Protein AF-A0A6J4VME1-F1 (afdb_monomer)

Secondary structure (DSSP, 8-state):
---SPPPPPHHHH--EEEEETTTTEEEEEETTTTEEEEEESS---TTTTT--SEEETTS--B-SEETTEE--TTSEEEEETTEE--EEEEEEEEEETTTEEEEEEEEEETTEEEEEEEEEEEETTEEEEEEEEEPPTTPPP-EEEEE---EE--TT---EEEEEETTEEEEEEETTEEEEEEEEES--EEEEEE--S--TTSBSS-S-EEEEEEEESS--SEEEEEEEEEEES--SSPPPEEEEEE-TTS-EEEEETTS-EEEEPPPPPPPP-

Organism: NCBI:txid1645740

Foldseek 3Di:
DDPDDDDDDPLCVAWDWDADWVQQWIWTHANVQRKIKIAGQAFADQQAQGQAGMDMPQFWAFRHAFVNAHDLARHKWKDDPHHTWTWHHWLFKGDDPQAKIKTWTWTQDPNFTKIKIWIWGDDHQKIKIKIKIAGDPPDDWMKMKHWYGWRADDPPWDKDWDADVVQGKTKIDTPQKIKIKTWPDQFDHWDTFDFDRHQLVRIPPHNDTTITMTMGNTADNITMTMMMIGTGGDDPDDWAWDDWDQDPQGWIWTATPVRDIDIRHDTPDRDDD

Solvent-accessible surface area (backbone atoms only — not comparable to full-atom values): 14613 Å² total; per-residue (Å²): 132,88,87,67,81,87,72,81,52,70,29,76,77,34,65,46,77,48,72,39,65,88,74,26,32,37,39,36,24,28,38,92,69,62,32,42,35,44,36,41,42,58,57,54,63,66,96,28,50,33,42,34,41,50,48,40,75,79,32,41,56,59,50,42,66,32,87,88,24,52,69,40,54,24,27,72,20,45,29,44,98,87,46,57,23,47,61,44,62,66,72,41,65,50,58,46,90,85,46,32,38,31,24,31,31,31,26,60,49,98,91,36,66,24,44,36,36,41,38,37,41,57,56,82,61,29,34,40,40,39,38,42,39,36,54,42,87,90,59,73,86,33,25,34,38,33,24,30,55,30,45,53,56,61,91,91,65,78,67,50,57,39,52,40,82,80,70,35,20,5,26,37,36,48,96,70,38,34,28,31,30,34,53,76,41,63,60,72,48,39,42,62,31,40,62,66,84,50,64,44,80,40,25,88,73,38,53,38,45,32,35,18,27,40,30,24,78,68,59,47,65,70,34,57,36,29,36,40,33,42,52,37,56,88,70,87,89,72,77,48,80,67,46,78,46,73,49,99,82,52,28,37,42,40,31,33,67,86,70,51,70,49,78,42,74,50,78,73,78,70,75,86,129

Radius of gyration: 18.11 Å; Cα contacts (8 Å, |Δi|>4): 731; chains: 1; bounding box: 57×47×48 Å

Mean predicted aligned error: 5.0 Å

Sequence (273 aa):
FWTVDEEPLPVERGDFVRVLPEPGWILAGDRASGAVQRFSARSQGSPAKYGKYVYATAAPFNVGLTGAHPSPDSMLCLTCAGEIGHKGAVDASAVGDDGWLRMRYRQTLSGFEHEIETVIVLDGARHLRAHRIRLAEGAPPVGAVEGAFPLGFPPGAIPTARATAAPLSSSAEVGGQHVEIVAIDGYSAADIPATWHGDGSLNSVSGRYVLPLLTIERVRPVHQATCLISIGAARDGQRDLSVCDWDDHGAVRVTWSDGGSVEVPPLPAAKPV

Nearest PDB structures (foldseek):
  6hzn-assembly1_A  TM=5.878E-01  e=2.871E-06  Homo sapiens
  3a0o-assembly1_A  TM=5.584E-01  e=1.526E-06  Agrobacterium fabrum str. C58
  8r71-assembly1_B  TM=6.162E-01  e=1.048E-04  Bacteroides thetaiotaomicron VPI-5482
  7ufr-assembly1_D  TM=4.570E-01  e=2.821E-05  Bifidobacterium longum
  7uft-assembly1_A  TM=4.907E-01  e=8.076E-04  Bifidobacterium longum

pLDDT: mean 90.33, std 10.54, range [46.78, 98.62]

Structure (mmCIF, N/CA/C/O backbone):
data_AF-A0A6J4VME1-F1
#
_entry.id   AF-A0A6J4VME1-F1
#
loop_
_atom_site.group_PDB
_atom_site.id
_atom_site.type_symbol
_atom_site.label_atom_id
_atom_site.label_alt_id
_atom_site.label_comp_id
_atom_site.label_asym_id
_atom_site.label_entity_id
_atom_site.label_seq_id
_atom_site.pdbx_PDB_ins_code
_atom_site.Cartn_x
_atom_site.Cartn_y
_atom_site.Cartn_z
_atom_site.occupancy
_atom_site.B_iso_or_equiv
_atom_site.auth_seq_id
_atom_site.auth_comp_id
_atom_site.auth_asym_id
_atom_site.auth_atom_id
_atom_site.pdbx_PDB_model_num
ATOM 1 N N . PHE A 1 1 ? -36.949 15.596 0.676 1.00 56.66 1 PHE A N 1
ATOM 2 C CA . PHE A 1 1 ? -36.186 15.611 1.937 1.00 56.66 1 PHE A CA 1
ATOM 3 C C . PHE A 1 1 ? -36.422 14.285 2.630 1.00 56.66 1 PHE A C 1
ATOM 5 O O . PHE A 1 1 ? -37.562 13.841 2.646 1.00 56.66 1 PHE A O 1
ATOM 12 N N . TRP A 1 2 ? -35.366 13.629 3.104 1.00 71.25 2 TRP A N 1
ATOM 13 C CA . TRP A 1 2 ? -35.475 12.368 3.837 1.00 71.25 2 TRP A CA 1
ATOM 14 C C . TRP A 1 2 ? -35.881 12.703 5.280 1.00 71.25 2 TRP A C 1
ATOM 16 O O . TRP A 1 2 ? -35.195 13.480 5.931 1.00 71.25 2 TRP A O 1
ATOM 26 N N . THR A 1 3 ? -37.042 12.216 5.727 1.00 88.56 3 THR A N 1
ATOM 27 C CA . THR A 1 3 ? -37.625 12.464 7.066 1.00 88.56 3 THR A CA 1
ATOM 28 C C . THR A 1 3 ? -37.546 11.232 7.969 1.00 88.56 3 THR 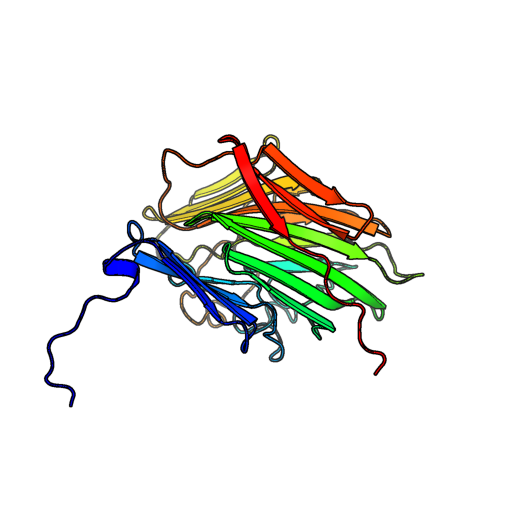A C 1
ATOM 30 O O . THR A 1 3 ? -38.293 11.133 8.937 1.00 88.56 3 THR A O 1
ATOM 33 N N . VAL A 1 4 ? -36.731 10.248 7.591 1.00 89.00 4 VAL A N 1
ATOM 34 C CA . VAL A 1 4 ? -36.493 9.044 8.388 1.00 89.00 4 VAL A CA 1
ATOM 35 C C . VAL A 1 4 ? -35.330 9.309 9.336 1.00 89.00 4 VAL A C 1
ATOM 37 O O . VAL A 1 4 ? -34.405 10.035 8.966 1.00 89.00 4 VAL A O 1
ATOM 40 N N . ASP A 1 5 ? -35.398 8.738 10.537 1.00 91.31 5 ASP A N 1
ATOM 41 C CA . ASP A 1 5 ? -34.289 8.775 11.487 1.00 91.31 5 ASP A CA 1
ATOM 42 C C . ASP A 1 5 ? -33.038 8.151 10.856 1.00 91.31 5 ASP A C 1
ATOM 44 O O . ASP A 1 5 ? -33.119 7.155 10.130 1.00 91.31 5 ASP A O 1
ATOM 48 N N . GLU A 1 6 ? -31.877 8.753 11.112 1.00 90.81 6 GLU A N 1
ATOM 49 C CA . GLU A 1 6 ? -30.607 8.213 10.635 1.00 90.81 6 GLU A CA 1
ATOM 50 C C . GLU A 1 6 ? -30.329 6.870 11.320 1.00 90.81 6 GLU A C 1
ATOM 52 O O . GLU A 1 6 ? -30.249 6.771 12.546 1.00 90.81 6 GLU A O 1
ATOM 57 N N . GLU A 1 7 ? -30.186 5.816 10.517 1.00 93.56 7 GLU A N 1
ATOM 58 C CA . GLU A 1 7 ? -29.740 4.520 11.014 1.00 93.56 7 GLU A CA 1
ATOM 59 C C . GLU A 1 7 ? -28.213 4.503 11.177 1.00 93.56 7 GLU A C 1
ATOM 61 O O . GLU A 1 7 ? -27.507 5.063 10.331 1.00 93.56 7 GLU A O 1
ATOM 66 N N . PRO A 1 8 ? -27.677 3.791 12.188 1.00 94.38 8 PRO A N 1
ATOM 67 C CA . PRO A 1 8 ? -26.238 3.671 12.361 1.00 94.38 8 PRO A CA 1
ATOM 68 C C . PRO A 1 8 ? -25.542 3.078 11.132 1.00 94.38 8 PRO A C 1
ATOM 70 O O . PRO A 1 8 ? -25.957 2.041 10.589 1.00 94.38 8 PRO A O 1
ATOM 73 N N . LEU A 1 9 ? -24.428 3.692 10.738 1.00 94.31 9 LEU A N 1
ATOM 74 C CA . LEU A 1 9 ? -23.552 3.203 9.682 1.00 94.31 9 LEU A CA 1
ATOM 75 C C . LEU A 1 9 ? -22.991 1.816 10.046 1.00 94.31 9 LEU A C 1
ATOM 77 O O . LEU A 1 9 ? -22.854 1.478 11.223 1.00 94.31 9 LEU A O 1
ATOM 81 N N . PRO A 1 10 ? -22.587 0.990 9.060 1.00 95.25 10 PRO A N 1
ATOM 82 C CA . PRO A 1 10 ? -22.014 -0.327 9.338 1.00 95.25 10 PRO A CA 1
ATOM 83 C C . PRO A 1 10 ? -20.874 -0.318 10.370 1.00 95.25 10 PRO A C 1
ATOM 85 O O . PRO A 1 10 ? -20.894 -1.150 11.273 1.00 95.25 10 PRO A O 1
ATOM 88 N N . VAL A 1 11 ? -19.949 0.649 10.285 1.00 95.38 11 VAL A N 1
ATOM 89 C CA . VAL A 1 11 ? -18.811 0.784 11.217 1.00 95.38 11 VAL A CA 1
ATOM 90 C C . VAL A 1 11 ? -19.248 1.125 12.646 1.00 95.38 11 VAL A C 1
ATOM 92 O O . VAL A 1 11 ? -18.610 0.716 13.608 1.00 95.38 11 VAL A O 1
ATOM 95 N N . GLU A 1 12 ? -20.372 1.825 12.808 1.00 95.62 12 GLU A N 1
ATOM 96 C CA . GLU A 1 12 ? -20.912 2.197 14.122 1.00 95.62 12 GLU A CA 1
ATOM 97 C C . GLU A 1 12 ? -21.542 0.990 14.830 1.00 95.62 12 GLU A C 1
ATOM 99 O O . GLU A 1 12 ? -21.599 0.931 16.061 1.00 95.62 12 GLU A O 1
ATOM 104 N N . ARG A 1 13 ? -21.970 -0.018 14.058 1.00 96.06 13 ARG A N 1
ATOM 105 C CA . ARG A 1 13 ? -22.520 -1.275 14.579 1.00 96.06 13 ARG A CA 1
ATOM 106 C C . ARG A 1 13 ? -21.426 -2.267 14.975 1.00 96.06 13 ARG A C 1
ATOM 108 O O . ARG A 1 13 ? -21.586 -2.976 15.969 1.00 96.06 13 ARG A O 1
ATOM 115 N N . GLY A 1 14 ? -20.302 -2.298 14.263 1.00 95.12 14 GLY A N 1
ATOM 116 C CA . GLY A 1 14 ? -19.210 -3.239 14.519 1.00 95.12 14 GLY A CA 1
ATOM 117 C C . GLY A 1 14 ? -18.062 -3.115 13.526 1.00 95.12 14 GLY A C 1
ATOM 118 O O . GLY A 1 14 ? -18.186 -2.449 12.498 1.00 95.12 14 GLY A O 1
ATOM 119 N N . ASP A 1 15 ? -16.961 -3.798 13.836 1.00 93.62 15 ASP A N 1
ATOM 120 C CA . ASP A 1 15 ? -15.904 -4.049 12.858 1.00 93.62 15 ASP A CA 1
ATOM 121 C C . ASP A 1 15 ? -16.492 -4.870 11.703 1.00 93.62 15 ASP A C 1
ATOM 123 O O . ASP A 1 15 ? -17.334 -5.750 11.913 1.00 93.62 15 ASP A O 1
ATOM 127 N N . PHE A 1 16 ? -16.078 -4.584 10.471 1.00 95.06 16 PHE A N 1
ATOM 128 C CA . PHE A 1 16 ? -16.555 -5.340 9.316 1.00 95.06 16 PHE A CA 1
ATOM 129 C C . PHE A 1 16 ? -15.500 -5.444 8.224 1.00 95.06 16 PHE A C 1
ATOM 131 O O . PHE A 1 16 ? -14.691 -4.541 8.034 1.00 95.06 16 PHE A O 1
ATOM 138 N N . VAL A 1 17 ? -15.594 -6.516 7.441 1.00 96.19 17 VAL A N 1
ATOM 139 C CA . VAL A 1 17 ? -14.936 -6.662 6.142 1.00 96.19 17 VAL A CA 1
ATOM 140 C C . VAL A 1 17 ? -16.012 -7.033 5.129 1.00 96.19 17 VAL A C 1
ATOM 142 O O . VAL A 1 17 ? -16.823 -7.926 5.365 1.00 96.19 17 VAL A O 1
ATOM 145 N N . ARG A 1 18 ? -16.064 -6.316 4.008 1.00 96.56 18 ARG A N 1
ATOM 146 C CA . ARG A 1 18 ? -16.998 -6.572 2.911 1.00 96.56 18 ARG A CA 1
ATOM 147 C C . ARG A 1 18 ? -16.246 -6.625 1.596 1.00 96.56 18 ARG A C 1
ATOM 149 O O . ARG A 1 18 ? -15.725 -5.615 1.124 1.00 96.56 18 ARG A O 1
ATOM 156 N N . VAL A 1 19 ? -16.262 -7.797 0.981 1.00 97.12 19 VAL A N 1
ATOM 157 C CA . VAL A 1 19 ? -15.662 -8.038 -0.327 1.00 97.12 19 VAL A CA 1
ATOM 158 C C . VAL A 1 19 ? -16.674 -7.712 -1.420 1.00 97.12 19 VAL A C 1
ATOM 160 O O . VAL A 1 19 ? -17.850 -8.066 -1.342 1.00 97.12 19 VAL A O 1
ATOM 163 N N . LEU A 1 20 ? -16.218 -6.990 -2.439 1.00 96.88 20 LEU A N 1
ATOM 164 C CA . LEU A 1 20 ? -16.990 -6.623 -3.621 1.00 96.88 20 LEU A CA 1
ATOM 165 C C . LEU A 1 20 ? -16.208 -7.108 -4.854 1.00 96.88 20 LEU A C 1
ATOM 167 O O . L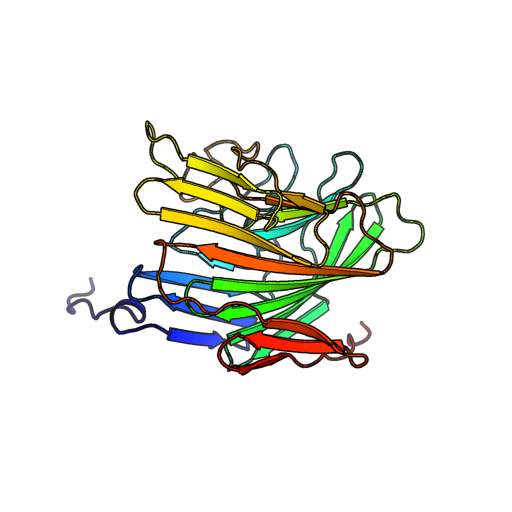EU A 1 20 ? -15.410 -6.346 -5.412 1.00 96.88 20 LEU A O 1
ATOM 171 N N . PRO A 1 21 ? -16.396 -8.375 -5.277 1.00 94.50 21 PRO A N 1
ATOM 172 C CA . PRO A 1 21 ? -15.560 -8.999 -6.305 1.00 94.50 21 PRO A CA 1
ATOM 173 C C . PRO A 1 21 ? -15.615 -8.310 -7.666 1.00 94.50 21 PRO A C 1
ATOM 175 O O . PRO A 1 21 ? -14.592 -8.160 -8.333 1.00 94.50 21 PRO A O 1
ATOM 178 N N . GLU A 1 22 ? -16.800 -7.858 -8.072 1.00 93.50 22 GLU A N 1
ATOM 179 C CA . GLU A 1 22 ? -17.019 -7.240 -9.380 1.00 93.50 22 GLU A CA 1
ATOM 180 C C . GLU A 1 22 ? -16.205 -5.943 -9.574 1.00 93.50 22 GLU A C 1
ATOM 182 O O . GLU A 1 22 ? -15.418 -5.878 -10.525 1.00 93.50 22 GLU A O 1
ATOM 187 N N . PRO A 1 23 ? -16.260 -4.944 -8.670 1.00 93.44 23 PRO A N 1
ATOM 188 C CA . PRO A 1 23 ? -15.354 -3.798 -8.747 1.00 93.44 23 PRO A CA 1
ATOM 189 C C . PRO A 1 23 ? -13.921 -4.119 -8.279 1.00 93.44 23 PRO A C 1
ATOM 191 O O . PRO A 1 23 ? -13.029 -3.285 -8.436 1.00 93.44 23 PRO A O 1
ATOM 194 N N . GLY A 1 24 ? -13.675 -5.312 -7.724 1.00 95.62 24 GLY A N 1
ATOM 195 C CA . GLY A 1 24 ? -12.383 -5.714 -7.166 1.00 95.62 24 GLY A CA 1
ATOM 196 C C . GLY A 1 24 ? -12.010 -4.905 -5.926 1.00 95.62 24 GLY A C 1
ATOM 197 O O . GLY A 1 24 ? -10.869 -4.449 -5.815 1.00 95.62 24 GLY A O 1
ATOM 198 N N . TRP A 1 25 ? -12.981 -4.660 -5.041 1.00 97.12 25 TRP A N 1
ATOM 199 C CA . TRP A 1 25 ? -12.803 -3.861 -3.827 1.00 97.12 25 TRP A CA 1
ATOM 200 C C . TRP A 1 25 ? -12.966 -4.689 -2.561 1.00 97.12 25 TRP A C 1
ATOM 202 O O . TRP A 1 25 ? -13.696 -5.680 -2.532 1.00 97.12 25 TRP A O 1
ATOM 212 N N . ILE A 1 26 ? -12.344 -4.199 -1.494 1.00 97.81 26 ILE A N 1
ATOM 213 C CA . ILE A 1 26 ? -12.622 -4.622 -0.124 1.00 97.81 26 ILE A CA 1
ATOM 214 C C . ILE A 1 26 ? -12.899 -3.366 0.689 1.00 97.81 26 ILE A C 1
ATOM 216 O O . ILE A 1 26 ? -12.142 -2.397 0.621 1.00 97.81 26 ILE A O 1
ATOM 220 N N . LEU A 1 27 ? -14.006 -3.368 1.422 1.00 97.31 27 LEU A N 1
ATOM 221 C CA . LEU A 1 27 ? -14.321 -2.354 2.416 1.00 97.31 27 LEU A CA 1
ATOM 222 C C . LEU A 1 27 ? -14.044 -2.931 3.795 1.00 97.31 27 LEU A C 1
ATOM 224 O O . LEU A 1 27 ? -14.529 -4.017 4.097 1.00 97.31 27 LEU A O 1
ATOM 228 N N . ALA A 1 28 ? -13.318 -2.198 4.624 1.00 96.31 28 ALA A N 1
ATOM 229 C CA . ALA A 1 28 ? -13.071 -2.579 6.004 1.00 96.31 28 ALA A CA 1
ATOM 230 C C . ALA A 1 28 ? -13.403 -1.424 6.934 1.00 96.31 28 ALA A C 1
ATOM 232 O O . ALA A 1 28 ? -13.008 -0.290 6.669 1.00 96.31 28 ALA A O 1
ATOM 233 N N . GLY A 1 29 ? -14.156 -1.707 7.989 1.00 94.62 29 GLY A N 1
ATOM 234 C CA . GLY A 1 29 ? -14.512 -0.741 9.015 1.00 94.62 29 GLY A CA 1
ATOM 235 C C . GLY A 1 29 ? -13.957 -1.156 10.362 1.00 94.62 29 GLY A C 1
ATOM 236 O O . GLY A 1 29 ? -14.020 -2.330 10.722 1.00 94.62 29 GLY A O 1
ATOM 237 N N . ASP A 1 30 ? -13.460 -0.172 11.095 1.00 91.50 30 ASP A N 1
ATOM 238 C CA . ASP A 1 30 ? -12.959 -0.315 12.451 1.00 91.50 30 ASP A CA 1
ATOM 239 C C . ASP A 1 30 ? -13.829 0.509 13.405 1.00 91.50 30 ASP A C 1
ATOM 241 O O . ASP A 1 30 ? -13.791 1.740 13.389 1.00 91.50 30 ASP A O 1
ATOM 245 N N . ARG A 1 31 ? -14.634 -0.154 14.238 1.00 91.69 31 ARG A N 1
ATOM 246 C CA . ARG A 1 31 ? -15.629 0.498 15.094 1.00 91.69 31 ARG A CA 1
ATOM 247 C C . ARG A 1 31 ? -15.001 1.444 16.103 1.00 91.69 31 ARG A C 1
ATOM 249 O O . ARG A 1 31 ? -15.550 2.518 16.327 1.00 91.69 31 ARG A O 1
ATOM 256 N N . ALA A 1 32 ? -13.885 1.066 16.731 1.00 87.75 32 ALA A N 1
ATOM 257 C CA . ALA A 1 32 ? -13.316 1.910 17.784 1.00 87.75 32 ALA A CA 1
ATOM 258 C C . ALA A 1 32 ? -12.764 3.235 17.241 1.00 87.75 32 ALA A C 1
ATOM 260 O O . ALA A 1 32 ? -12.811 4.235 17.949 1.00 87.75 32 ALA A O 1
ATOM 261 N N . SER A 1 33 ? -12.267 3.259 16.001 1.00 85.94 33 SER A N 1
ATOM 262 C CA . SER A 1 33 ? -11.834 4.499 15.344 1.00 85.94 33 SER A CA 1
ATOM 263 C C . SER A 1 33 ? -12.925 5.166 14.499 1.00 85.94 33 SER A C 1
ATOM 265 O O . SER A 1 33 ? -12.770 6.325 14.118 1.00 85.94 33 SER A O 1
ATOM 267 N N . GLY A 1 34 ? -13.999 4.448 14.156 1.00 90.50 34 GLY A N 1
ATOM 268 C CA . GLY A 1 34 ? -14.989 4.878 13.163 1.00 90.50 34 GLY A CA 1
ATOM 269 C C . GLY A 1 34 ? -14.433 4.936 11.733 1.00 90.50 34 GLY A C 1
ATOM 270 O O . GLY A 1 34 ? -15.107 5.423 10.822 1.00 90.50 34 GLY A O 1
ATOM 271 N N . ALA A 1 35 ? -13.198 4.475 11.514 1.00 91.69 35 ALA A N 1
ATOM 272 C CA . ALA A 1 35 ? -12.527 4.576 10.231 1.00 91.69 35 ALA A CA 1
ATOM 273 C C . ALA A 1 35 ? -13.039 3.513 9.255 1.00 91.69 35 ALA A C 1
ATOM 275 O O . ALA A 1 35 ? -13.260 2.358 9.617 1.00 91.69 35 ALA A O 1
ATOM 276 N N . VAL A 1 36 ? -13.172 3.900 7.987 1.00 95.25 36 VAL A N 1
ATOM 277 C CA . VAL A 1 36 ? -13.488 2.997 6.881 1.00 95.25 36 VAL A CA 1
ATOM 278 C C . VAL A 1 36 ? -12.378 3.084 5.849 1.00 95.25 36 VAL A C 1
ATOM 280 O O . VAL A 1 36 ? -11.989 4.172 5.423 1.00 95.25 36 VAL A O 1
ATOM 283 N N . GLN A 1 37 ? -11.887 1.926 5.432 1.00 96.00 37 GLN A N 1
ATOM 284 C CA . GLN A 1 37 ? -10.882 1.760 4.397 1.00 96.00 37 GLN A CA 1
ATOM 285 C C . GLN A 1 37 ? -11.515 1.103 3.172 1.00 96.00 37 GLN A C 1
ATOM 287 O O . GLN A 1 37 ? -12.243 0.117 3.282 1.00 96.00 37 GLN A O 1
ATOM 292 N N . ARG A 1 38 ? -11.228 1.643 1.989 1.00 96.69 38 ARG A N 1
ATOM 293 C CA . ARG A 1 38 ? -11.581 1.055 0.698 1.00 96.69 38 ARG A CA 1
ATOM 294 C C . ARG A 1 38 ? -10.312 0.680 -0.035 1.00 96.69 38 ARG A C 1
ATOM 296 O O . ARG A 1 38 ? -9.610 1.554 -0.544 1.00 96.69 38 ARG A O 1
ATOM 303 N N . PHE A 1 39 ? -10.085 -0.614 -0.158 1.00 97.31 39 PHE A N 1
ATOM 304 C CA . PHE A 1 39 ? -9.015 -1.176 -0.955 1.00 97.31 39 PHE A CA 1
ATOM 305 C C . PHE A 1 39 ? -9.482 -1.436 -2.386 1.00 97.31 39 PHE A C 1
ATOM 307 O O . PHE A 1 39 ? -10.646 -1.782 -2.605 1.00 97.31 39 PHE A O 1
ATOM 314 N N . SER A 1 40 ? -8.591 -1.277 -3.365 1.00 95.12 40 SER A N 1
ATOM 315 C CA . SER A 1 40 ? -8.920 -1.478 -4.776 1.00 95.12 40 SER A CA 1
ATOM 316 C C . SER A 1 40 ? -7.828 -2.217 -5.537 1.00 95.12 40 SER A C 1
ATOM 318 O O . SER A 1 40 ? -6.711 -1.728 -5.688 1.00 95.12 40 SER A O 1
ATOM 320 N N . ALA A 1 41 ? -8.192 -3.366 -6.103 1.00 94.38 41 ALA A N 1
ATOM 321 C CA . ALA A 1 41 ? -7.316 -4.139 -6.974 1.00 94.38 41 ALA A CA 1
ATOM 322 C C . ALA A 1 41 ? -7.384 -3.669 -8.442 1.00 94.38 41 ALA A C 1
ATOM 324 O O . ALA A 1 41 ? -6.417 -3.813 -9.188 1.00 94.38 41 ALA A O 1
ATOM 325 N N . ARG A 1 42 ? -8.514 -3.079 -8.866 1.00 90.25 42 ARG A N 1
ATOM 326 C CA . ARG A 1 42 ? -8.821 -2.780 -10.284 1.00 90.25 42 ARG A CA 1
ATOM 327 C C . ARG A 1 42 ? -8.809 -1.305 -10.663 1.00 90.25 42 ARG A C 1
ATOM 329 O O . ARG A 1 42 ? -8.835 -0.993 -11.848 1.00 90.25 42 ARG A O 1
ATOM 336 N N . SER A 1 43 ? -8.810 -0.387 -9.694 1.00 83.25 43 SER A N 1
ATOM 337 C CA . SER A 1 43 ? -8.849 1.044 -10.016 1.00 83.25 43 SER A CA 1
ATOM 338 C C . SER A 1 43 ? -7.636 1.457 -10.857 1.00 83.25 43 SER A C 1
ATOM 340 O O . SER A 1 43 ? -6.498 1.085 -10.558 1.00 83.25 43 SER A O 1
ATOM 342 N N . GLN A 1 44 ? -7.926 2.199 -11.926 1.00 75.94 44 GLN A N 1
ATOM 343 C CA . GLN A 1 44 ? -6.975 2.716 -12.905 1.00 75.94 44 GLN A CA 1
ATOM 344 C C . GLN A 1 44 ? -7.478 4.056 -13.467 1.00 75.94 44 GLN A C 1
ATOM 346 O O . GLN A 1 44 ? -8.659 4.388 -13.329 1.00 75.94 44 GLN A O 1
ATOM 351 N N . GLY A 1 45 ? -6.590 4.804 -14.125 1.00 65.75 45 GLY A N 1
ATOM 352 C CA . GLY A 1 45 ? -6.902 6.085 -14.768 1.00 65.75 45 GLY A CA 1
ATOM 353 C C . GLY A 1 45 ? -6.799 7.299 -13.835 1.00 65.75 45 GLY A C 1
ATOM 354 O O . GLY A 1 45 ? -6.856 7.170 -12.620 1.00 65.75 45 GLY A O 1
ATOM 355 N N . SER A 1 46 ? -6.661 8.496 -14.413 1.00 61.84 46 SER A N 1
ATOM 356 C CA . SER A 1 46 ? -6.347 9.773 -13.737 1.00 61.84 46 SER A CA 1
ATOM 357 C C . SER A 1 46 ? -4.971 9.781 -13.039 1.00 61.84 46 SER A C 1
ATOM 359 O O . SER A 1 46 ? -4.720 8.937 -12.183 1.00 61.84 46 SER A O 1
ATOM 361 N N . PRO A 1 47 ? -4.087 10.753 -13.335 1.00 63.94 47 PRO A N 1
ATOM 362 C CA . PRO A 1 47 ? -2.629 10.608 -13.193 1.00 63.94 47 PRO A CA 1
ATOM 363 C C . PRO A 1 47 ? -2.080 10.297 -11.787 1.00 63.94 47 PRO A C 1
ATOM 365 O O . PRO A 1 47 ? -0.940 9.869 -11.682 1.00 63.94 47 PRO A O 1
ATOM 368 N N . ALA A 1 48 ? -2.870 10.461 -10.723 1.00 76.75 48 ALA A N 1
ATOM 369 C CA . ALA A 1 48 ? -2.494 10.061 -9.359 1.00 76.75 48 ALA A CA 1
ATOM 370 C C . ALA A 1 48 ? -3.682 9.543 -8.525 1.00 76.75 48 ALA A C 1
ATOM 372 O O . ALA A 1 48 ? -3.531 8.700 -7.643 1.00 76.75 48 ALA A O 1
ATOM 373 N N . LYS A 1 49 ? -4.903 10.027 -8.804 1.00 84.00 49 LYS A N 1
ATOM 374 C CA . LYS A 1 49 ? -6.067 9.773 -7.948 1.00 84.00 49 LYS A CA 1
ATOM 375 C C . LYS A 1 49 ? -6.418 8.297 -7.789 1.00 84.00 49 LYS A C 1
ATOM 377 O O . LYS A 1 49 ? -6.660 7.905 -6.654 1.00 84.00 49 LYS A O 1
ATOM 382 N N . TYR A 1 50 ? -6.514 7.511 -8.870 1.00 86.38 50 TYR A N 1
ATOM 383 C CA . TYR A 1 50 ? -7.076 6.145 -8.828 1.00 86.38 50 TYR A CA 1
ATOM 384 C C . TYR A 1 50 ? -6.035 5.012 -8.836 1.00 86.38 50 TYR A C 1
ATOM 386 O O . TYR A 1 50 ? -6.423 3.846 -8.870 1.00 86.38 50 TYR A O 1
ATOM 394 N N . GLY A 1 51 ? -4.736 5.331 -8.783 1.00 88.94 51 GLY A N 1
ATOM 395 C CA . GLY A 1 51 ? -3.655 4.333 -8.755 1.00 88.94 51 GLY A CA 1
ATOM 396 C C . GLY A 1 51 ? -3.288 3.812 -7.364 1.00 88.94 51 GLY A C 1
ATOM 397 O O . GLY A 1 51 ? -2.421 2.950 -7.248 1.00 88.94 51 GLY A O 1
ATOM 398 N N . LYS A 1 52 ? -3.947 4.304 -6.315 1.00 93.19 52 LYS A N 1
ATOM 399 C CA . LYS A 1 52 ? -3.651 3.948 -4.923 1.00 93.19 52 LYS A CA 1
ATOM 400 C C . LYS A 1 52 ? -4.261 2.611 -4.559 1.00 93.19 52 LYS A C 1
ATOM 402 O O . LYS A 1 52 ? -5.318 2.234 -5.070 1.00 93.19 52 LYS A O 1
ATOM 407 N N . TYR A 1 53 ? -3.624 1.920 -3.626 1.00 95.88 53 TYR A N 1
ATOM 408 C CA . TYR A 1 53 ? -4.117 0.635 -3.147 1.00 95.88 53 TYR A CA 1
ATOM 409 C C . TYR A 1 53 ? -5.326 0.783 -2.235 1.00 95.88 53 TYR A C 1
ATOM 411 O O . TYR A 1 53 ? -6.214 -0.068 -2.242 1.00 95.88 53 TYR A O 1
ATOM 419 N N . VAL A 1 54 ? -5.346 1.852 -1.441 1.00 95.69 54 VAL A N 1
ATOM 420 C CA . VAL A 1 54 ? -6.316 2.056 -0.371 1.00 95.69 54 VAL A CA 1
ATOM 421 C C . VAL A 1 54 ? -6.631 3.537 -0.189 1.00 95.69 54 VAL A C 1
ATOM 423 O O . VAL A 1 54 ? -5.791 4.404 -0.418 1.00 95.69 54 VAL A O 1
ATOM 426 N N . TYR A 1 55 ? -7.867 3.809 0.216 1.00 94.50 55 TYR A N 1
ATOM 427 C CA . TYR A 1 55 ? -8.363 5.113 0.647 1.00 94.50 55 TYR A CA 1
ATOM 428 C C . TYR A 1 55 ? -8.983 4.925 2.021 1.00 94.50 55 TYR A C 1
ATOM 430 O O . TYR A 1 55 ? -9.760 3.988 2.194 1.00 94.50 55 TYR A O 1
ATOM 438 N N . ALA A 1 56 ? -8.681 5.797 2.972 1.00 93.62 56 ALA A N 1
ATOM 439 C CA . ALA A 1 56 ? -9.203 5.700 4.329 1.00 93.62 56 ALA A CA 1
ATOM 440 C C . ALA A 1 56 ? -9.924 6.990 4.711 1.00 93.62 56 ALA A C 1
ATOM 442 O O . ALA A 1 56 ? -9.462 8.072 4.374 1.00 93.62 56 ALA A O 1
ATOM 443 N N . THR A 1 57 ? -11.027 6.902 5.452 1.00 92.88 57 THR A N 1
ATOM 444 C CA . THR A 1 57 ? -11.682 8.099 6.013 1.00 92.88 57 THR A CA 1
ATOM 445 C C . THR A 1 57 ? -10.825 8.781 7.081 1.00 92.88 57 THR A C 1
ATOM 447 O O . THR A 1 57 ? -10.973 9.977 7.313 1.00 92.88 57 THR A O 1
ATOM 450 N N . ALA A 1 58 ? -9.904 8.038 7.700 1.00 90.62 58 ALA A N 1
ATOM 451 C CA . ALA A 1 58 ? -8.977 8.539 8.710 1.00 90.62 58 ALA A CA 1
ATOM 452 C C . ALA A 1 58 ? -7.754 9.278 8.134 1.00 90.62 58 ALA A C 1
ATOM 454 O O . ALA A 1 58 ? -6.986 9.842 8.908 1.00 90.62 58 ALA A O 1
ATOM 455 N N . ALA A 1 59 ? -7.555 9.290 6.810 1.00 90.69 59 ALA A N 1
ATOM 456 C CA . ALA A 1 59 ? -6.426 9.973 6.187 1.00 90.69 59 ALA A CA 1
ATOM 457 C C . ALA A 1 59 ? -6.811 10.714 4.897 1.00 90.69 59 ALA A C 1
ATOM 459 O O . ALA A 1 59 ? -7.639 10.233 4.121 1.00 90.69 59 ALA A O 1
ATOM 460 N N . PRO A 1 60 ? -6.190 11.876 4.615 1.00 89.88 60 PRO A N 1
ATOM 461 C CA . PRO A 1 60 ? -6.248 12.481 3.290 1.00 89.88 60 PRO A CA 1
ATOM 462 C C . PRO A 1 60 ? -5.615 11.576 2.220 1.00 89.88 60 PRO A C 1
ATOM 464 O O . PRO A 1 60 ? -5.099 10.494 2.493 1.00 89.88 60 PRO A O 1
ATOM 467 N N . PHE A 1 61 ? -5.657 12.033 0.972 1.00 88.31 61 PHE A N 1
ATOM 468 C CA . PHE A 1 61 ? -4.903 11.437 -0.124 1.00 88.31 61 PHE A CA 1
ATOM 469 C C . PHE A 1 61 ? -4.710 12.471 -1.244 1.00 88.31 61 PHE A C 1
ATOM 471 O O . PHE A 1 61 ? -5.610 13.269 -1.527 1.00 88.31 61 PHE A O 1
ATOM 478 N N . ASN A 1 62 ? -3.560 12.428 -1.919 1.00 86.31 62 ASN A N 1
ATOM 479 C CA . ASN A 1 62 ? -3.245 13.330 -3.032 1.00 86.31 62 ASN A CA 1
ATOM 480 C C . ASN A 1 62 ? -4.051 12.980 -4.295 1.00 86.31 62 ASN A C 1
ATOM 482 O O . ASN A 1 62 ? -4.010 11.845 -4.770 1.00 86.31 62 ASN A O 1
ATOM 486 N N . VAL A 1 63 ? -4.778 13.928 -4.888 1.00 84.88 63 VAL A N 1
ATOM 487 C CA . VAL A 1 63 ? -5.551 13.654 -6.120 1.00 84.88 63 VAL A CA 1
ATOM 488 C C . VAL A 1 63 ? -4.795 13.996 -7.406 1.00 84.88 63 VAL A C 1
ATOM 490 O O . VAL A 1 63 ? -5.189 13.533 -8.479 1.00 84.88 63 VAL A O 1
ATOM 493 N N . GLY A 1 64 ? -3.721 14.782 -7.305 1.00 81.25 64 GLY A N 1
ATOM 494 C CA . GLY A 1 64 ? -2.950 15.294 -8.438 1.00 81.25 64 GLY A CA 1
ATOM 495 C C . GLY A 1 64 ? -1.463 14.950 -8.393 1.00 81.25 64 GLY A C 1
ATOM 496 O O . GLY A 1 64 ? -1.011 14.147 -7.579 1.00 81.25 64 GLY A O 1
ATOM 497 N N . LEU A 1 65 ? -0.719 15.571 -9.307 1.00 83.50 65 LEU A N 1
ATOM 498 C CA . LEU A 1 65 ? 0.731 15.458 -9.391 1.00 83.50 65 LEU A CA 1
ATOM 499 C C . LEU A 1 65 ? 1.402 16.506 -8.503 1.00 83.50 65 LEU A C 1
ATOM 501 O O . LEU A 1 65 ? 1.012 17.670 -8.480 1.00 83.50 65 LEU A O 1
ATOM 505 N N . THR A 1 66 ? 2.468 16.081 -7.849 1.00 74.38 66 THR A N 1
ATOM 506 C CA . THR A 1 66 ? 3.368 16.860 -7.015 1.00 74.38 66 THR A CA 1
ATOM 507 C C . THR A 1 66 ? 4.702 16.985 -7.742 1.00 74.38 66 THR A C 1
ATOM 509 O O . THR A 1 66 ? 5.376 15.984 -7.965 1.00 74.38 66 THR A O 1
ATOM 512 N N . GLY A 1 67 ? 5.083 18.198 -8.151 1.00 75.44 67 GLY A N 1
ATOM 513 C CA . GLY A 1 67 ? 6.320 18.394 -8.917 1.00 75.44 67 GLY A CA 1
ATOM 514 C C . GLY A 1 67 ? 6.362 17.565 -10.208 1.00 75.44 67 GLY A C 1
ATOM 515 O O . GLY A 1 67 ? 7.390 16.987 -10.516 1.00 75.44 67 GLY A O 1
ATOM 516 N N . ALA A 1 68 ? 5.229 17.465 -10.919 1.00 82.06 68 ALA A N 1
ATOM 517 C CA . ALA A 1 68 ? 5.008 16.601 -12.091 1.00 82.06 68 ALA A CA 1
ATOM 518 C C . ALA A 1 68 ? 5.025 15.080 -11.832 1.00 82.06 68 ALA A C 1
ATOM 520 O O . ALA A 1 68 ? 4.802 14.307 -12.763 1.00 82.06 68 ALA A O 1
ATOM 521 N N . HIS A 1 69 ? 5.181 14.647 -10.579 1.00 83.38 69 HIS A N 1
ATOM 522 C CA . HIS A 1 69 ? 5.208 13.238 -10.201 1.00 83.38 69 HIS A CA 1
ATOM 523 C C . HIS A 1 69 ? 4.017 12.853 -9.319 1.00 83.38 69 HIS A C 1
ATOM 525 O O . HIS A 1 69 ? 3.534 13.659 -8.522 1.00 83.38 69 HIS A O 1
ATOM 531 N N . PRO A 1 70 ? 3.506 11.625 -9.429 1.00 84.94 70 PRO A N 1
ATOM 532 C CA . PRO A 1 70 ? 2.499 11.141 -8.501 1.00 84.94 70 PRO A CA 1
ATOM 533 C C . PRO A 1 70 ? 3.100 10.965 -7.103 1.00 84.94 70 PRO A C 1
ATOM 535 O O . PRO A 1 70 ? 4.290 10.698 -6.939 1.00 84.94 70 PRO A O 1
ATOM 538 N N . SER A 1 71 ? 2.268 11.137 -6.079 1.00 88.00 71 SER A N 1
ATOM 539 C CA . SER A 1 71 ? 2.676 10.890 -4.697 1.00 88.00 71 SER A CA 1
ATOM 540 C C . SER A 1 71 ? 2.690 9.386 -4.399 1.00 88.00 71 SER A C 1
ATOM 542 O O . SER A 1 71 ? 1.805 8.682 -4.884 1.00 88.00 71 SER A O 1
ATOM 544 N N . PRO A 1 72 ? 3.639 8.887 -3.585 1.00 91.94 72 PRO A N 1
ATOM 545 C CA . PRO A 1 72 ? 3.665 7.488 -3.162 1.00 91.94 72 PRO A CA 1
ATOM 546 C C . PRO A 1 72 ? 2.651 7.175 -2.049 1.00 91.94 72 PRO A C 1
ATOM 548 O O . PRO A 1 72 ? 2.729 6.128 -1.411 1.00 91.94 72 PRO A O 1
ATOM 551 N N . ASP A 1 73 ? 1.702 8.069 -1.761 1.00 90.75 73 ASP A N 1
ATOM 552 C CA . ASP A 1 73 ? 0.749 7.857 -0.684 1.00 90.75 73 ASP A CA 1
ATOM 553 C C . ASP A 1 73 ? -0.198 6.686 -0.993 1.00 90.75 73 ASP A C 1
ATOM 555 O O . ASP A 1 73 ? -0.930 6.658 -1.982 1.00 90.75 73 ASP A O 1
ATOM 559 N N . SER A 1 74 ? -0.181 5.700 -0.099 1.00 94.75 74 SER A N 1
ATOM 560 C CA . SER A 1 74 ? -0.923 4.444 -0.181 1.00 94.75 74 SER A CA 1
ATOM 561 C C . SER A 1 74 ? -0.580 3.594 -1.403 1.00 94.75 74 SER A C 1
ATOM 563 O O . SER A 1 74 ? -1.454 2.904 -1.940 1.00 94.75 74 SER A O 1
ATOM 565 N N . MET A 1 75 ? 0.687 3.623 -1.828 1.00 94.69 75 MET A N 1
ATOM 566 C CA . MET A 1 75 ? 1.196 2.805 -2.926 1.00 94.69 75 MET A CA 1
ATOM 567 C C . MET A 1 75 ? 2.722 2.617 -2.906 1.00 94.69 75 MET A C 1
ATOM 569 O O . MET A 1 75 ? 3.442 3.360 -2.246 1.00 94.69 75 MET A O 1
ATOM 573 N N . LEU A 1 76 ? 3.203 1.651 -3.694 1.00 97.12 76 LEU A N 1
ATOM 574 C CA . LEU A 1 76 ? 4.615 1.492 -4.053 1.00 97.12 76 LEU A CA 1
ATOM 575 C C . LEU A 1 76 ? 4.873 2.201 -5.390 1.00 97.12 76 LEU A C 1
ATOM 577 O O . LEU A 1 76 ? 4.167 1.937 -6.367 1.00 97.12 76 LEU A O 1
ATOM 581 N N . CYS A 1 77 ? 5.906 3.032 -5.458 1.00 96.31 77 CYS A N 1
ATOM 582 C CA . CYS A 1 77 ? 6.387 3.684 -6.673 1.00 96.31 77 CYS A CA 1
ATOM 583 C C . CYS A 1 77 ? 7.838 3.285 -6.945 1.00 96.31 77 CYS A C 1
ATOM 585 O O . CYS A 1 77 ? 8.687 3.398 -6.063 1.00 96.31 77 CYS A O 1
ATOM 587 N N . LEU A 1 78 ? 8.145 2.855 -8.168 1.00 97.69 78 LEU A N 1
ATOM 588 C CA . LEU A 1 78 ? 9.530 2.684 -8.609 1.00 97.69 78 LEU A CA 1
ATOM 589 C C . LEU A 1 78 ? 10.177 4.052 -8.857 1.00 97.69 78 LEU A C 1
ATOM 591 O O . LEU A 1 78 ? 9.490 5.002 -9.226 1.00 97.69 78 LEU A O 1
ATOM 595 N N . THR A 1 79 ? 11.490 4.158 -8.673 1.00 97.12 79 THR A N 1
ATOM 596 C CA . THR A 1 79 ? 12.234 5.412 -8.843 1.00 97.12 79 THR A CA 1
ATOM 597 C C . THR A 1 79 ? 13.479 5.221 -9.704 1.00 97.12 79 THR A C 1
ATOM 599 O O . THR A 1 79 ? 14.155 4.196 -9.625 1.00 97.12 79 THR A O 1
ATOM 602 N N . CYS A 1 80 ? 13.791 6.194 -10.561 1.00 96.69 80 CYS A N 1
ATOM 603 C CA . CYS A 1 80 ? 14.996 6.182 -11.396 1.00 96.69 80 CYS A CA 1
ATOM 604 C C . CYS A 1 80 ? 15.394 7.614 -11.754 1.00 96.69 80 CYS A C 1
ATOM 606 O O . CYS A 1 80 ? 14.601 8.342 -12.338 1.00 96.69 80 CYS A O 1
ATOM 608 N N . ALA A 1 81 ? 16.612 8.035 -11.398 1.00 93.19 81 ALA A N 1
ATOM 609 C CA . ALA A 1 81 ? 17.159 9.353 -11.753 1.00 93.19 81 ALA A CA 1
ATOM 610 C C . ALA A 1 81 ? 16.211 10.553 -11.482 1.00 93.19 81 ALA A C 1
ATOM 612 O O . ALA A 1 81 ? 16.184 11.517 -12.243 1.00 93.19 81 ALA A O 1
ATOM 613 N N . GLY A 1 82 ? 15.432 10.494 -10.394 1.00 88.88 82 GLY A N 1
ATOM 614 C CA . GLY A 1 82 ? 14.453 11.524 -10.016 1.00 88.88 82 GLY A CA 1
ATOM 615 C C . GLY A 1 82 ? 13.049 11.333 -10.604 1.00 88.88 82 GLY A C 1
ATOM 616 O O . GLY A 1 82 ? 12.116 11.989 -10.153 1.00 88.88 82 GLY A O 1
ATOM 617 N N . GLU A 1 83 ? 12.868 10.412 -11.550 1.00 92.50 83 GLU A N 1
ATOM 618 C CA . GLU A 1 83 ? 11.556 9.979 -12.026 1.00 92.50 83 GLU A CA 1
ATOM 619 C C . GLU A 1 83 ? 10.892 9.048 -11.004 1.00 92.50 83 GLU A C 1
ATOM 621 O O . GLU A 1 83 ? 11.558 8.237 -10.351 1.00 92.50 83 GLU A O 1
ATOM 626 N N . ILE A 1 84 ? 9.567 9.158 -10.886 1.00 93.00 84 ILE A N 1
ATOM 627 C CA . ILE A 1 84 ? 8.729 8.328 -10.019 1.00 93.00 84 ILE A CA 1
ATOM 628 C C . ILE A 1 84 ? 7.665 7.660 -10.884 1.00 93.00 84 ILE A C 1
ATOM 630 O O . ILE A 1 84 ? 6.833 8.332 -11.499 1.00 93.00 84 ILE A O 1
ATOM 634 N N . GLY A 1 85 ? 7.709 6.333 -10.911 1.00 92.88 85 GLY A N 1
ATOM 635 C CA . GLY A 1 85 ? 6.742 5.480 -11.578 1.00 92.88 85 GLY A CA 1
ATOM 636 C C . GLY A 1 85 ? 5.423 5.437 -10.817 1.00 92.88 85 GLY A C 1
ATOM 637 O O . GLY A 1 85 ? 5.335 5.772 -9.636 1.00 92.88 85 GLY A O 1
ATOM 638 N N . HIS A 1 86 ? 4.369 5.012 -11.501 1.00 92.44 86 HIS A N 1
ATOM 639 C CA . HIS A 1 86 ? 3.040 4.920 -10.912 1.00 92.44 86 HIS A CA 1
ATOM 640 C C . HIS A 1 86 ? 2.261 3.763 -11.491 1.00 92.44 86 HIS A C 1
ATOM 642 O O . HIS A 1 86 ? 2.518 3.322 -12.611 1.00 92.44 86 HIS A O 1
ATOM 648 N N . LYS A 1 87 ? 1.286 3.281 -10.717 1.00 92.75 87 LYS A N 1
ATOM 649 C CA . LYS A 1 87 ? 0.404 2.196 -11.126 1.00 92.75 87 LYS A CA 1
ATOM 650 C C . LYS A 1 87 ? -0.315 2.563 -12.428 1.00 92.75 87 LYS A C 1
ATOM 652 O O . LYS A 1 87 ? -1.126 3.490 -12.465 1.00 92.75 87 LYS A O 1
ATOM 657 N N . GLY A 1 88 ? 0.016 1.820 -13.478 1.00 90.06 88 GLY A N 1
ATOM 658 C CA . GLY A 1 88 ? -0.628 1.840 -14.782 1.00 90.06 88 GLY A CA 1
ATOM 659 C C . GLY A 1 88 ? -1.713 0.769 -14.888 1.00 90.06 88 GLY A C 1
ATOM 660 O O . GLY A 1 88 ? -2.492 0.559 -13.953 1.00 90.06 88 GLY A O 1
ATOM 661 N N . ALA A 1 89 ? -1.770 0.105 -16.044 1.00 88.19 89 ALA A N 1
ATOM 662 C CA . ALA A 1 89 ? -2.753 -0.934 -16.333 1.00 88.19 89 ALA A CA 1
ATOM 663 C C . ALA A 1 89 ? -2.636 -2.127 -15.369 1.00 88.19 89 ALA A C 1
ATOM 665 O O . ALA A 1 89 ? -1.536 -2.522 -14.975 1.00 88.19 89 ALA A O 1
ATOM 666 N N . VAL A 1 90 ? -3.788 -2.693 -14.998 1.00 93.25 90 VAL A N 1
ATOM 667 C CA . VAL A 1 90 ? -3.890 -3.905 -14.174 1.00 93.25 90 VAL A CA 1
ATOM 668 C C . VAL A 1 90 ? -4.123 -5.107 -15.085 1.00 93.25 90 VAL A C 1
ATOM 670 O O . VAL A 1 90 ? -5.201 -5.247 -15.658 1.00 93.25 90 VAL A O 1
ATOM 673 N N . ASP A 1 91 ? -3.131 -5.991 -15.170 1.00 93.50 91 ASP A N 1
ATOM 674 C CA . ASP A 1 91 ? -3.151 -7.191 -16.015 1.00 93.50 91 ASP A CA 1
ATOM 675 C C . ASP A 1 91 ? -4.080 -8.270 -15.439 1.00 93.50 91 ASP A C 1
ATOM 677 O O . ASP A 1 91 ? -4.772 -8.989 -16.159 1.00 93.50 91 ASP A O 1
ATOM 681 N N . ALA A 1 92 ? -4.071 -8.423 -14.113 1.00 95.00 92 ALA A N 1
ATOM 682 C CA . ALA A 1 92 ? -4.885 -9.403 -13.406 1.00 95.00 92 ALA A CA 1
ATOM 683 C C . ALA A 1 92 ? -5.131 -8.960 -11.962 1.00 95.00 92 ALA A C 1
ATOM 685 O O . ALA A 1 92 ? -4.289 -8.313 -11.342 1.00 95.00 92 ALA A O 1
ATOM 686 N N . SER A 1 93 ? -6.289 -9.323 -11.414 1.00 96.38 93 SER A N 1
ATOM 687 C CA . SER A 1 93 ? -6.630 -9.038 -10.019 1.00 96.38 93 SER A CA 1
ATOM 688 C C . SER A 1 93 ? -7.627 -10.040 -9.450 1.00 96.38 93 SER A C 1
ATOM 690 O O . SER A 1 93 ? -8.454 -10.584 -10.185 1.00 96.38 93 SER A O 1
ATOM 692 N N . ALA A 1 94 ? -7.572 -10.232 -8.136 1.00 96.88 94 ALA A N 1
ATOM 693 C CA . ALA A 1 94 ? -8.517 -11.024 -7.365 1.00 96.88 94 ALA A CA 1
ATOM 694 C C . ALA A 1 94 ? -8.723 -10.406 -5.974 1.00 96.88 94 ALA A C 1
ATOM 696 O O . ALA A 1 94 ? -7.860 -9.688 -5.468 1.00 96.88 94 ALA A O 1
ATOM 697 N N . VAL A 1 95 ? -9.873 -10.694 -5.375 1.00 97.62 95 VAL A N 1
ATOM 698 C CA . VAL A 1 95 ? -10.194 -10.418 -3.970 1.00 97.62 95 VAL A CA 1
ATOM 699 C C . VAL A 1 95 ? -10.795 -11.690 -3.377 1.00 97.62 95 VAL A C 1
ATOM 701 O O . VAL A 1 95 ? -11.463 -12.425 -4.109 1.00 97.62 95 VAL A O 1
ATOM 704 N N . GLY A 1 96 ? -10.562 -11.955 -2.095 1.00 96.25 96 GLY A N 1
ATOM 705 C CA . GLY A 1 96 ? -11.093 -13.127 -1.399 1.00 96.25 96 GLY A CA 1
ATOM 706 C C . GLY A 1 96 ? -11.761 -12.783 -0.075 1.00 96.25 96 GLY A C 1
ATOM 707 O O . GLY A 1 96 ? -11.482 -11.739 0.518 1.00 96.25 96 GLY A O 1
ATOM 708 N N . ASP A 1 97 ? -12.647 -13.680 0.360 1.00 91.94 97 ASP A N 1
ATOM 709 C CA . ASP A 1 97 ? -13.554 -13.492 1.500 1.00 91.94 97 ASP A CA 1
ATOM 710 C C . ASP A 1 97 ? -12.827 -13.311 2.842 1.00 91.94 97 ASP A C 1
ATOM 712 O O . ASP A 1 97 ? -13.326 -12.594 3.707 1.00 91.94 97 ASP A O 1
ATOM 716 N N . ASP A 1 98 ? -11.598 -13.823 2.967 1.00 90.31 98 ASP A N 1
ATOM 717 C CA . ASP A 1 98 ? -10.730 -13.644 4.143 1.00 90.31 98 ASP A CA 1
ATOM 718 C C . ASP A 1 98 ? -10.036 -12.267 4.191 1.00 90.31 98 ASP A C 1
ATOM 720 O O . ASP A 1 98 ? -9.003 -12.091 4.835 1.00 90.31 98 ASP A O 1
ATOM 724 N N . GLY A 1 99 ? -10.572 -11.268 3.482 1.00 94.62 99 GLY A N 1
ATOM 725 C CA . GLY A 1 99 ? -10.062 -9.900 3.532 1.00 94.62 99 GLY A CA 1
ATOM 726 C C . GLY A 1 99 ? -8.688 -9.747 2.884 1.00 94.62 99 GLY A C 1
ATOM 727 O O . GLY A 1 99 ? -7.844 -9.011 3.391 1.00 94.62 99 GLY A O 1
ATOM 728 N N . TRP A 1 100 ? -8.452 -10.413 1.755 1.00 97.69 100 TRP A N 1
ATOM 729 C CA . TRP A 1 100 ? -7.238 -10.223 0.965 1.00 97.69 100 TRP A CA 1
ATOM 730 C C . TRP A 1 100 ? -7.551 -9.789 -0.461 1.00 97.69 100 TRP A C 1
ATOM 732 O O . TRP A 1 100 ? -8.558 -10.184 -1.051 1.00 97.69 100 TRP A O 1
ATOM 742 N N . LEU A 1 101 ? -6.653 -9.005 -1.048 1.00 97.88 101 LEU A N 1
ATOM 743 C CA . LEU A 1 101 ? -6.647 -8.714 -2.478 1.00 97.88 101 LEU A CA 1
ATOM 744 C C . LEU A 1 101 ? -5.274 -8.967 -3.073 1.00 97.88 101 LEU A C 1
ATOM 746 O O . LEU A 1 101 ? -4.249 -8.887 -2.400 1.00 97.88 101 LEU A O 1
ATOM 750 N N . ARG A 1 102 ? -5.266 -9.214 -4.375 1.00 97.94 102 ARG A N 1
ATOM 751 C CA . ARG A 1 102 ? -4.059 -9.395 -5.165 1.00 97.94 102 ARG A CA 1
ATOM 752 C C . ARG A 1 102 ? -4.218 -8.711 -6.508 1.00 97.94 102 ARG A C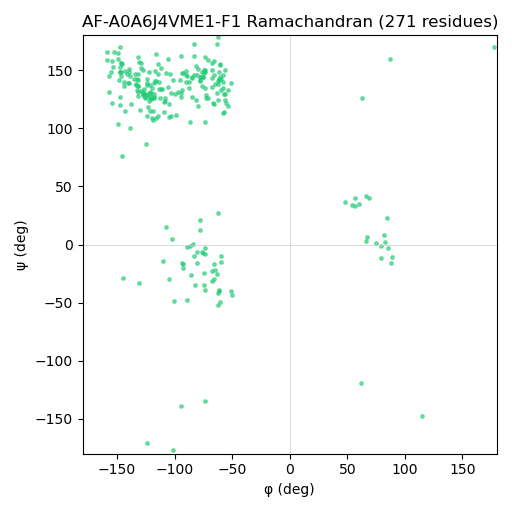 1
ATOM 754 O O . ARG A 1 102 ? -5.274 -8.801 -7.134 1.00 97.94 102 ARG A O 1
ATOM 761 N N . MET A 1 103 ? -3.172 -8.045 -6.969 1.00 97.19 103 MET A N 1
ATOM 762 C CA . MET A 1 103 ? -3.147 -7.389 -8.272 1.00 97.19 103 MET A CA 1
ATOM 763 C C . MET A 1 103 ? -1.769 -7.489 -8.906 1.00 97.19 103 MET A C 1
ATOM 765 O O . MET A 1 103 ? -0.762 -7.310 -8.232 1.00 97.19 103 MET A O 1
ATOM 769 N N . ARG A 1 104 ? -1.743 -7.719 -10.216 1.00 97.25 104 ARG A N 1
ATOM 770 C CA . ARG A 1 104 ? -0.563 -7.587 -11.066 1.00 97.25 104 ARG A CA 1
ATOM 771 C C . ARG A 1 104 ? -0.788 -6.417 -12.008 1.00 97.25 104 ARG A C 1
ATOM 773 O O . ARG A 1 104 ? -1.817 -6.368 -12.681 1.00 97.25 104 ARG A O 1
ATOM 780 N N . TYR A 1 105 ? 0.142 -5.477 -12.028 1.00 95.75 105 TYR A N 1
ATOM 781 C CA . TYR A 1 105 ? 0.040 -4.245 -12.799 1.00 95.75 105 TYR A CA 1
ATOM 782 C C . TYR A 1 105 ? 1.414 -3.784 -13.287 1.00 95.75 105 TYR A C 1
ATOM 784 O O . TYR A 1 105 ? 2.449 -4.312 -12.873 1.00 95.75 105 TYR A O 1
ATOM 792 N N . ARG A 1 106 ? 1.414 -2.786 -14.172 1.00 95.44 106 ARG A N 1
ATOM 793 C CA . ARG A 1 106 ? 2.631 -2.207 -14.750 1.00 95.44 106 ARG A CA 1
ATOM 794 C C . ARG A 1 106 ? 2.963 -0.852 -14.138 1.00 95.44 106 ARG A C 1
ATOM 796 O O . ARG A 1 106 ? 2.057 -0.079 -13.824 1.00 95.44 106 ARG A O 1
ATOM 803 N N . GLN A 1 107 ? 4.250 -0.543 -14.017 1.00 95.06 107 GLN A N 1
ATOM 804 C CA . GLN A 1 107 ? 4.727 0.837 -13.909 1.00 95.06 107 GLN A CA 1
ATOM 805 C C . GLN A 1 107 ? 5.685 1.124 -15.056 1.00 95.06 107 GLN A C 1
ATOM 807 O O . GLN A 1 107 ? 6.649 0.384 -15.257 1.00 95.06 107 GLN A O 1
ATOM 812 N N . THR A 1 108 ? 5.418 2.201 -15.790 1.00 94.62 108 THR A N 1
ATOM 813 C CA . THR A 1 108 ? 6.366 2.736 -16.765 1.00 94.62 108 THR A CA 1
ATOM 814 C C . THR A 1 108 ? 7.331 3.664 -16.042 1.00 94.62 108 THR A C 1
ATOM 816 O O . THR A 1 108 ? 6.889 4.563 -15.326 1.00 94.62 108 THR A O 1
ATOM 819 N N . LEU A 1 109 ? 8.628 3.431 -16.213 1.00 95.25 109 LEU A N 1
ATOM 820 C CA . LEU A 1 109 ? 9.690 4.238 -15.625 1.00 95.25 109 LEU A CA 1
ATOM 821 C C . LEU A 1 109 ? 10.884 4.263 -1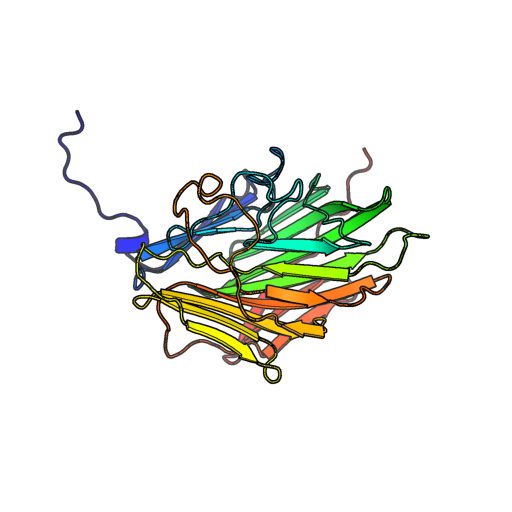6.580 1.00 95.25 109 LEU A C 1
ATOM 823 O O . LEU A 1 109 ? 11.353 3.217 -17.025 1.00 95.25 109 LEU A O 1
ATOM 827 N N . SER A 1 110 ? 11.362 5.455 -16.927 1.00 94.81 110 SER A N 1
ATOM 828 C CA . SER A 1 110 ? 12.529 5.667 -17.795 1.00 94.81 110 SER A CA 1
ATOM 829 C C . SER A 1 110 ? 12.435 4.943 -19.145 1.00 94.81 110 SER A C 1
ATOM 831 O O . SER A 1 110 ? 13.434 4.486 -19.696 1.00 94.81 110 SER A O 1
ATOM 833 N N . GLY A 1 111 ? 11.215 4.832 -19.681 1.00 95.38 111 GLY A N 1
ATOM 834 C CA . GLY A 1 111 ? 10.921 4.155 -20.948 1.00 95.38 111 GLY A CA 1
ATOM 835 C C . GLY A 1 111 ? 10.777 2.631 -20.863 1.00 95.38 111 GLY A C 1
ATOM 836 O O . GLY A 1 111 ? 10.539 2.002 -21.890 1.00 95.38 111 GLY A O 1
ATOM 837 N N . PHE A 1 112 ? 10.881 2.036 -19.672 1.00 97.69 112 PHE A N 1
ATOM 838 C CA . PHE A 1 112 ? 10.718 0.600 -19.444 1.00 97.69 112 PHE A CA 1
ATOM 839 C C . PHE A 1 112 ? 9.401 0.294 -18.728 1.00 97.69 112 PHE A C 1
ATOM 841 O O . PHE A 1 112 ? 8.942 1.075 -17.897 1.00 97.69 112 PHE A O 1
ATOM 848 N N . GLU A 1 113 ? 8.801 -0.861 -19.024 1.00 97.38 113 GLU A N 1
ATOM 849 C CA . GLU A 1 113 ? 7.609 -1.356 -18.329 1.00 97.38 113 GLU A CA 1
ATOM 850 C C . GLU A 1 113 ? 7.971 -2.456 -17.333 1.00 97.38 113 GLU A C 1
ATOM 852 O O . GLU A 1 113 ? 8.312 -3.580 -17.702 1.00 97.38 113 GLU A O 1
ATOM 857 N N . HIS A 1 114 ? 7.856 -2.138 -16.049 1.00 97.75 114 HIS A 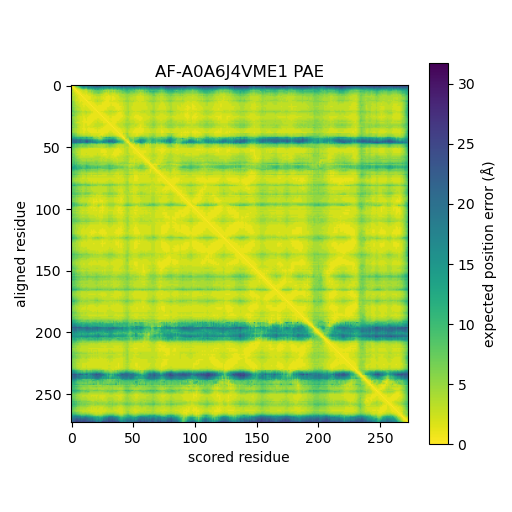N 1
ATOM 858 C CA . HIS A 1 114 ? 8.123 -3.062 -14.955 1.00 97.75 114 HIS A CA 1
ATOM 859 C C . HIS A 1 114 ? 6.824 -3.718 -14.494 1.00 97.75 114 HIS A C 1
ATOM 861 O O . HIS A 1 114 ? 5.781 -3.065 -14.422 1.00 97.75 114 HIS A O 1
ATOM 867 N N . GLU A 1 115 ? 6.881 -5.003 -14.156 1.00 97.94 115 GLU A N 1
ATOM 868 C CA . GLU A 1 115 ? 5.742 -5.720 -13.589 1.00 97.94 115 GLU A CA 1
ATOM 869 C C . GLU A 1 115 ? 5.817 -5.685 -12.066 1.00 97.94 115 GLU A C 1
ATOM 871 O O . GLU A 1 115 ? 6.860 -5.971 -11.474 1.00 97.94 115 GLU A O 1
ATOM 876 N N . ILE A 1 116 ? 4.697 -5.368 -11.426 1.00 98.06 116 ILE A N 1
ATOM 877 C CA . ILE A 1 116 ? 4.564 -5.425 -9.977 1.00 98.06 116 ILE A CA 1
ATOM 878 C C . ILE A 1 116 ? 3.341 -6.255 -9.639 1.00 98.06 116 ILE A C 1
ATOM 880 O O . ILE A 1 116 ? 2.239 -6.022 -10.136 1.00 98.06 116 ILE A O 1
ATOM 884 N N . GLU A 1 117 ? 3.548 -7.223 -8.763 1.00 98.00 117 GLU A N 1
ATOM 885 C CA . GLU A 1 117 ? 2.490 -7.985 -8.138 1.00 98.00 117 GLU A CA 1
ATOM 886 C C . GLU A 1 117 ? 2.389 -7.590 -6.668 1.00 98.00 117 GLU A C 1
ATOM 888 O O . GLU A 1 117 ? 3.365 -7.687 -5.932 1.00 98.00 117 GLU A O 1
ATOM 893 N N . THR A 1 118 ? 1.213 -7.132 -6.251 1.00 98.38 118 THR A N 1
ATOM 894 C CA . THR A 1 118 ? 0.932 -6.685 -4.887 1.00 98.38 118 THR A CA 1
ATOM 895 C C . THR A 1 118 ? -0.172 -7.545 -4.293 1.00 98.38 118 THR A C 1
ATOM 897 O O . THR A 1 118 ? -1.261 -7.643 -4.863 1.00 98.38 118 THR A O 1
ATOM 900 N N . VAL A 1 119 ? 0.103 -8.124 -3.130 1.00 98.50 119 VAL A N 1
ATOM 901 C CA . VAL A 1 119 ? -0.859 -8.776 -2.242 1.00 98.50 119 VAL A CA 1
ATOM 902 C C . VAL A 1 119 ? -1.094 -7.866 -1.045 1.00 98.50 119 VAL A C 1
ATOM 904 O O . VAL A 1 119 ? -0.142 -7.327 -0.487 1.00 98.50 119 VAL A O 1
ATOM 907 N N . ILE A 1 120 ? -2.353 -7.689 -0.653 1.00 98.44 120 ILE A N 1
ATOM 908 C CA . ILE A 1 120 ? -2.723 -6.983 0.574 1.00 98.44 120 ILE A CA 1
ATOM 909 C C . ILE A 1 120 ? -3.619 -7.895 1.393 1.00 98.44 120 ILE A C 1
ATOM 911 O O . ILE A 1 120 ? -4.606 -8.404 0.866 1.00 98.44 120 ILE A O 1
ATOM 915 N N . VAL A 1 121 ? -3.278 -8.081 2.666 1.00 97.75 121 VAL A N 1
ATOM 916 C CA . VAL A 1 121 ? -4.058 -8.873 3.626 1.00 97.75 121 VAL A CA 1
ATOM 917 C C . VAL A 1 121 ? -4.454 -7.967 4.781 1.00 97.75 121 VAL A C 1
ATOM 919 O O . VAL A 1 121 ? -3.599 -7.303 5.370 1.00 97.75 121 VAL A O 1
ATOM 922 N N . LEU A 1 122 ? -5.749 -7.898 5.068 1.00 95.38 122 LEU A N 1
ATOM 923 C CA . LEU A 1 122 ? -6.303 -7.036 6.103 1.00 95.38 122 LEU A CA 1
ATOM 924 C C . LEU A 1 122 ? -6.205 -7.692 7.487 1.00 95.38 122 LEU A C 1
ATOM 926 O O . LEU A 1 122 ? -6.368 -8.900 7.630 1.00 95.38 122 LEU A O 1
ATOM 930 N N . ASP A 1 123 ? -6.000 -6.861 8.507 1.00 90.19 123 ASP A N 1
ATOM 931 C CA . ASP A 1 123 ? -6.030 -7.224 9.926 1.00 90.19 123 ASP A CA 1
ATOM 932 C C . ASP A 1 123 ? -6.604 -6.045 10.736 1.00 90.19 123 ASP A C 1
ATOM 934 O O . ASP A 1 123 ? -5.890 -5.235 11.332 1.00 90.19 123 ASP A O 1
ATOM 938 N N . GLY A 1 124 ? -7.930 -5.876 10.680 1.00 85.44 124 GLY A N 1
ATOM 939 C CA . GLY A 1 124 ? -8.628 -4.753 11.316 1.00 85.44 124 GLY A CA 1
ATOM 940 C C . GLY A 1 124 ? -8.199 -3.391 10.753 1.00 85.44 124 GLY A C 1
ATOM 941 O O . GLY A 1 124 ? -8.361 -3.119 9.564 1.00 85.44 124 GLY A O 1
ATOM 942 N N . ALA A 1 125 ? -7.653 -2.523 11.611 1.00 85.81 125 ALA A N 1
ATOM 943 C CA . ALA A 1 125 ? -7.117 -1.212 11.225 1.00 85.81 125 ALA A CA 1
ATOM 944 C C . ALA A 1 125 ? -5.736 -1.285 10.539 1.00 85.81 125 ALA A C 1
ATOM 946 O O . ALA A 1 125 ? -5.221 -0.266 10.071 1.00 85.81 125 ALA A O 1
ATOM 947 N N . ARG A 1 126 ? -5.138 -2.478 10.485 1.00 91.25 126 ARG A N 1
ATOM 948 C CA . ARG A 1 126 ? -3.862 -2.751 9.831 1.00 91.25 126 ARG A CA 1
ATOM 949 C C . ARG A 1 126 ? -4.063 -3.501 8.528 1.00 91.25 126 ARG A C 1
ATOM 951 O O . ARG A 1 126 ? -5.060 -4.192 8.321 1.00 91.25 126 ARG A O 1
ATOM 958 N N . HIS A 1 127 ? -3.060 -3.423 7.670 1.00 95.75 127 HIS A N 1
ATOM 959 C CA . HIS A 1 127 ? -2.933 -4.345 6.553 1.00 95.75 127 HIS A CA 1
ATOM 960 C C . HIS A 1 127 ? -1.466 -4.612 6.248 1.00 95.75 127 HIS A C 1
ATOM 962 O O . HIS A 1 127 ? -0.607 -3.735 6.355 1.00 95.75 127 HIS A O 1
ATOM 968 N N . LEU A 1 128 ? -1.190 -5.844 5.847 1.00 97.44 128 LEU A N 1
ATOM 969 C CA . LEU A 1 128 ? 0.083 -6.245 5.274 1.00 97.44 128 LEU A CA 1
ATOM 970 C C . LEU A 1 128 ? 0.071 -5.937 3.781 1.00 97.44 128 LEU A C 1
ATOM 972 O O . LEU A 1 128 ? -0.954 -6.124 3.127 1.00 97.44 128 LEU A O 1
ATOM 976 N N . ARG A 1 129 ? 1.206 -5.507 3.233 1.00 98.44 129 ARG A N 1
ATOM 977 C CA . ARG A 1 129 ? 1.438 -5.450 1.789 1.00 98.44 129 ARG A CA 1
ATOM 978 C C . ARG A 1 129 ? 2.672 -6.268 1.459 1.00 98.44 129 ARG A C 1
ATOM 980 O O . ARG A 1 129 ? 3.724 -6.055 2.047 1.00 98.44 129 ARG A O 1
ATOM 987 N N . ALA A 1 130 ? 2.530 -7.196 0.526 1.00 98.44 130 ALA A N 1
ATOM 988 C CA . ALA A 1 130 ? 3.634 -7.960 -0.028 1.00 98.44 130 ALA A CA 1
ATOM 989 C C . ALA A 1 130 ? 3.732 -7.670 -1.521 1.00 98.44 130 ALA A C 1
ATOM 991 O O . ALA A 1 130 ? 2.748 -7.761 -2.259 1.00 98.44 130 ALA A O 1
ATOM 992 N N . HIS A 1 131 ? 4.932 -7.340 -1.965 1.00 98.62 131 HIS A N 1
ATOM 993 C CA . HIS A 1 131 ? 5.247 -6.975 -3.330 1.00 98.62 131 HIS A CA 1
ATOM 994 C C . HIS A 1 131 ? 6.202 -7.991 -3.930 1.00 98.62 131 HIS A C 1
ATOM 996 O O . HIS A 1 131 ? 7.152 -8.427 -3.285 1.00 98.62 131 HIS A O 1
ATOM 1002 N N . ARG A 1 132 ? 5.987 -8.311 -5.202 1.00 98.25 132 ARG A N 1
ATOM 1003 C CA . ARG A 1 132 ? 6.960 -8.959 -6.070 1.00 98.25 132 ARG A CA 1
ATOM 1004 C C . ARG A 1 132 ? 7.154 -8.078 -7.296 1.00 98.25 132 ARG A C 1
ATOM 1006 O O . ARG A 1 132 ? 6.258 -7.942 -8.125 1.00 98.25 132 ARG A O 1
ATOM 1013 N N . ILE A 1 133 ? 8.330 -7.478 -7.391 1.00 98.56 133 ILE A N 1
ATOM 1014 C CA . ILE A 1 133 ? 8.732 -6.569 -8.460 1.00 98.56 133 ILE A CA 1
ATOM 1015 C C . ILE A 1 133 ? 9.582 -7.359 -9.453 1.00 98.56 133 ILE A C 1
ATOM 1017 O O . ILE A 1 133 ? 10.537 -8.028 -9.051 1.00 98.56 133 ILE A O 1
ATOM 1021 N N . ARG A 1 134 ? 9.254 -7.277 -10.742 1.00 98.38 134 ARG A N 1
ATOM 1022 C CA . ARG A 1 134 ? 10.069 -7.803 -11.841 1.00 98.38 134 ARG A CA 1
ATOM 1023 C C . ARG A 1 134 ? 10.473 -6.653 -12.750 1.00 98.38 134 ARG A C 1
ATOM 1025 O O . ARG A 1 134 ? 9.623 -6.012 -13.374 1.00 98.38 134 ARG A O 1
ATOM 1032 N N . LEU A 1 135 ? 11.771 -6.375 -12.802 1.00 98.62 135 LEU A N 1
ATOM 1033 C CA . LEU A 1 135 ? 12.295 -5.311 -13.647 1.00 98.62 135 LEU A CA 1
ATOM 1034 C C . LEU A 1 135 ? 12.353 -5.761 -15.109 1.00 98.62 135 LEU A C 1
ATOM 1036 O O . LEU A 1 135 ? 12.666 -6.917 -15.391 1.00 98.62 135 LEU A O 1
ATOM 1040 N N . ALA A 1 136 ? 12.080 -4.837 -16.032 1.00 98.25 136 ALA A N 1
ATOM 1041 C CA . ALA A 1 136 ? 12.326 -5.065 -17.447 1.00 98.25 136 ALA A CA 1
ATOM 1042 C C . ALA A 1 136 ? 13.819 -5.324 -17.705 1.00 98.25 136 ALA A C 1
ATOM 1044 O O . ALA A 1 136 ? 14.691 -4.724 -17.068 1.00 98.25 136 ALA A O 1
ATOM 1045 N N . GLU A 1 137 ? 14.114 -6.204 -18.657 1.00 97.62 137 GLU A N 1
ATOM 1046 C CA . GLU A 1 137 ? 15.485 -6.469 -19.084 1.00 97.62 137 GLU A CA 1
ATOM 1047 C C . GLU A 1 137 ? 16.124 -5.203 -19.676 1.00 97.62 137 GLU A C 1
ATOM 1049 O O . GLU A 1 137 ? 15.485 -4.447 -20.407 1.00 97.62 137 GLU A O 1
ATOM 1054 N N . GLY A 1 138 ? 17.391 -4.953 -19.336 1.00 97.25 138 GLY A N 1
ATOM 1055 C CA . GLY A 1 138 ? 18.131 -3.784 -19.817 1.00 97.25 138 GLY A CA 1
ATOM 1056 C C . GLY A 1 138 ? 17.756 -2.453 -19.155 1.00 97.25 138 GLY A C 1
ATOM 1057 O O . GLY A 1 138 ? 18.343 -1.432 -19.511 1.00 97.25 138 GLY A O 1
ATOM 1058 N N . ALA A 1 139 ? 16.831 -2.446 -18.188 1.00 97.56 139 ALA A N 1
ATOM 1059 C CA . ALA A 1 139 ? 16.491 -1.242 -17.441 1.00 97.56 139 ALA A CA 1
ATOM 1060 C C . ALA A 1 139 ? 17.702 -0.683 -16.660 1.00 97.56 139 ALA A C 1
ATOM 1062 O O . ALA A 1 139 ? 18.552 -1.455 -16.193 1.00 97.56 139 ALA A O 1
ATOM 1063 N N . PRO A 1 140 ? 17.788 0.649 -16.475 1.00 97.75 140 PRO A N 1
ATOM 1064 C CA . PRO A 1 140 ? 18.791 1.259 -15.603 1.00 97.75 140 PRO A CA 1
ATOM 1065 C C . PRO A 1 140 ? 18.603 0.819 -14.137 1.00 97.75 140 PRO A C 1
ATOM 1067 O O . PRO A 1 140 ? 17.618 0.159 -13.803 1.00 97.75 140 PRO A O 1
ATOM 1070 N N . PRO A 1 141 ? 19.525 1.170 -13.222 1.00 98.06 141 PRO A N 1
ATOM 1071 C CA . PRO A 1 141 ? 19.305 0.965 -11.793 1.00 98.06 141 PRO A CA 1
ATOM 1072 C C . PRO A 1 141 ? 18.002 1.628 -11.320 1.00 98.06 141 PRO A C 1
ATOM 1074 O O . PRO A 1 141 ? 17.837 2.839 -11.448 1.00 98.06 141 PRO A O 1
ATOM 1077 N N . VAL A 1 142 ? 17.103 0.819 -10.757 1.00 98.50 142 VAL A N 1
ATOM 1078 C CA . VAL A 1 142 ? 15.797 1.240 -10.235 1.00 98.50 142 VAL A CA 1
ATOM 1079 C C . VAL A 1 142 ? 15.798 1.123 -8.712 1.00 98.50 142 VAL A C 1
ATOM 1081 O O . VAL A 1 142 ? 16.234 0.104 -8.172 1.00 98.50 142 VAL A O 1
ATOM 1084 N N . GLY A 1 143 ? 15.301 2.151 -8.030 1.00 98.50 143 GLY A N 1
ATOM 1085 C CA . GLY A 1 143 ? 14.916 2.120 -6.621 1.00 98.50 143 GLY A CA 1
ATOM 1086 C C . GLY A 1 143 ? 13.399 1.991 -6.462 1.00 98.50 143 GLY A C 1
ATOM 1087 O O . GLY A 1 143 ? 12.657 1.878 -7.440 1.00 98.50 143 GLY A O 1
ATOM 1088 N N . ALA A 1 144 ? 12.915 2.013 -5.228 1.00 98.19 144 ALA A N 1
ATOM 1089 C CA . ALA A 1 144 ? 11.490 2.127 -4.948 1.00 98.19 144 ALA A CA 1
ATOM 1090 C C . ALA A 1 144 ? 11.233 2.914 -3.664 1.00 98.19 144 ALA A C 1
ATOM 1092 O O . ALA A 1 144 ? 12.072 2.966 -2.766 1.00 98.19 144 ALA A O 1
ATOM 1093 N N . VAL A 1 145 ? 10.045 3.496 -3.576 1.00 97.19 145 VAL A N 1
ATOM 1094 C CA . VAL A 1 145 ? 9.512 4.144 -2.382 1.00 97.19 145 VAL A CA 1
ATOM 1095 C C . VAL A 1 145 ? 8.095 3.644 -2.149 1.00 97.19 145 VAL A C 1
ATOM 1097 O O . VAL A 1 145 ? 7.306 3.539 -3.087 1.00 97.19 145 VAL A O 1
ATOM 1100 N N . GLU A 1 146 ? 7.759 3.336 -0.906 1.00 97.6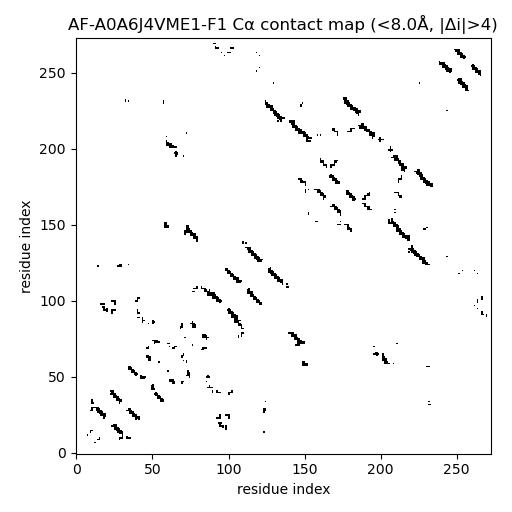9 146 GLU A N 1
ATOM 1101 C CA . GLU A 1 146 ? 6.399 3.005 -0.511 1.00 97.69 146 GLU A CA 1
ATOM 1102 C C . GLU A 1 146 ? 5.899 3.936 0.579 1.00 97.69 146 GLU A C 1
ATOM 1104 O O . GLU A 1 146 ? 6.550 4.104 1.609 1.00 97.69 146 GLU A O 1
ATOM 1109 N N . GLY A 1 147 ? 4.710 4.495 0.361 1.00 95.94 147 GLY A N 1
ATOM 1110 C CA . GLY A 1 147 ? 3.998 5.252 1.375 1.00 95.94 147 GLY A CA 1
ATOM 1111 C C . GLY A 1 147 ? 2.870 4.468 2.036 1.00 95.94 147 GLY A C 1
ATOM 1112 O O . GLY A 1 147 ? 2.084 3.754 1.393 1.00 95.94 147 GLY A O 1
ATOM 1113 N N . ALA A 1 148 ? 2.736 4.687 3.344 1.00 95.56 148 ALA A N 1
ATOM 1114 C CA . ALA A 1 148 ? 1.512 4.375 4.077 1.00 95.56 148 ALA A CA 1
ATOM 1115 C C . ALA A 1 148 ? 0.414 5.394 3.736 1.00 95.56 148 ALA A C 1
ATOM 1117 O O . ALA A 1 148 ? 0.177 5.711 2.573 1.00 95.56 148 ALA A O 1
ATOM 1118 N N . PHE A 1 149 ? -0.300 5.901 4.729 1.00 93.94 149 PHE A N 1
ATOM 1119 C CA . PHE A 1 149 ? -1.257 6.977 4.546 1.00 93.94 149 PHE A CA 1
ATOM 1120 C C . PHE A 1 149 ? -0.590 8.332 4.803 1.00 93.94 149 PHE A C 1
ATOM 1122 O O . PHE A 1 149 ? 0.299 8.433 5.647 1.00 93.94 149 PHE A O 1
ATOM 1129 N N . PRO A 1 150 ? -1.005 9.403 4.120 1.00 92.62 150 PRO A N 1
ATOM 1130 C CA . PRO A 1 150 ? -0.602 10.731 4.538 1.00 92.62 150 PRO A CA 1
ATOM 1131 C C . PRO A 1 150 ? -1.369 11.077 5.820 1.00 92.62 150 PRO A C 1
ATOM 1133 O O . PRO A 1 150 ? -2.591 10.963 5.870 1.00 92.62 150 PRO A O 1
ATOM 1136 N N . LEU A 1 151 ? -0.667 11.506 6.864 1.00 93.12 151 LEU A N 1
ATOM 1137 C CA . LEU A 1 151 ? -1.280 11.974 8.103 1.00 93.12 151 LEU A CA 1
ATOM 1138 C C . LEU A 1 151 ? -1.601 13.463 7.967 1.00 93.12 151 LEU A C 1
ATOM 1140 O O . LEU A 1 151 ? -0.695 14.297 7.992 1.00 93.12 151 LEU A O 1
ATOM 1144 N N . GLY A 1 152 ? -2.882 13.793 7.799 1.00 90.69 152 GLY A N 1
ATOM 1145 C CA . GLY A 1 152 ? -3.356 15.176 7.750 1.00 90.69 152 GLY A CA 1
ATOM 1146 C C . GLY A 1 152 ? -3.341 15.841 9.126 1.00 90.69 152 GLY A C 1
ATOM 1147 O O . GLY A 1 152 ? -3.548 15.178 10.135 1.00 90.69 152 GLY A O 1
ATOM 1148 N N . PHE A 1 153 ? -3.119 17.155 9.181 1.00 89.81 153 PHE A N 1
ATOM 1149 C CA . PHE A 1 153 ? -3.167 17.903 10.441 1.00 89.81 153 PHE A CA 1
ATOM 1150 C C . PHE A 1 153 ? -3.660 19.343 10.256 1.00 89.81 153 PHE A C 1
ATOM 1152 O O . PHE A 1 153 ? -3.414 19.955 9.209 1.00 89.81 153 PHE A O 1
ATOM 1159 N N . PRO A 1 154 ? -4.351 19.916 11.262 1.00 87.56 154 PRO A N 1
ATOM 1160 C CA . PRO A 1 154 ? -4.875 21.271 11.172 1.00 87.56 154 PRO A CA 1
ATOM 1161 C C . PRO A 1 154 ? -3.756 22.328 11.226 1.00 87.56 154 PRO A C 1
ATOM 1163 O O . PRO A 1 154 ? -2.666 22.072 11.751 1.00 87.56 154 PRO A O 1
ATOM 1166 N N . PRO A 1 155 ? -4.003 23.554 10.728 1.00 85.81 155 PRO A N 1
ATOM 1167 C CA . PRO A 1 155 ? -3.072 24.665 10.891 1.00 85.81 155 PRO A CA 1
ATOM 1168 C C . PRO A 1 155 ? -2.703 24.896 12.363 1.00 85.81 155 PRO A C 1
ATOM 1170 O O . PRO A 1 155 ? -3.570 24.941 13.229 1.00 85.81 155 PRO A O 1
ATOM 1173 N N . GLY A 1 156 ? -1.408 25.059 12.636 1.00 88.38 156 GLY A N 1
ATOM 1174 C CA . GLY A 1 156 ? -0.882 25.274 13.988 1.00 88.38 156 GLY A CA 1
ATOM 1175 C C . GLY A 1 156 ? -0.554 23.993 14.759 1.00 88.38 156 GLY A C 1
ATOM 1176 O O . GLY A 1 156 ? 0.208 24.065 15.718 1.00 88.38 156 GLY A O 1
ATOM 1177 N N . ALA A 1 157 ? -1.043 22.826 14.325 1.00 91.50 157 ALA A N 1
ATOM 1178 C CA . ALA A 1 157 ? -0.572 21.553 14.860 1.00 91.50 157 ALA A CA 1
ATOM 1179 C C . ALA A 1 157 ? 0.822 21.207 14.314 1.00 91.50 157 ALA A C 1
ATOM 1181 O O . ALA A 1 157 ? 1.155 21.530 13.170 1.00 91.50 157 ALA A O 1
ATOM 1182 N N . ILE A 1 158 ? 1.619 20.529 15.140 1.00 91.88 158 ILE A N 1
ATOM 1183 C CA . ILE A 1 158 ? 2.948 20.028 14.786 1.00 91.88 158 ILE A CA 1
ATOM 1184 C C . ILE A 1 158 ? 2.903 18.505 14.941 1.00 91.88 158 ILE A C 1
ATOM 1186 O O . ILE A 1 158 ? 2.795 18.032 16.075 1.00 91.88 158 ILE A O 1
ATOM 1190 N N . PRO A 1 159 ? 2.932 17.730 13.843 1.00 93.38 159 PRO A N 1
ATOM 1191 C CA . PRO A 1 159 ? 2.981 16.281 13.945 1.00 93.38 159 PRO A CA 1
ATOM 1192 C C . PRO A 1 159 ? 4.323 15.839 14.535 1.00 93.38 159 PRO A C 1
ATOM 1194 O O . PRO A 1 159 ? 5.373 16.406 14.228 1.00 93.38 159 PRO A O 1
ATOM 1197 N N . THR A 1 160 ? 4.294 14.793 15.354 1.00 95.31 160 THR A N 1
ATOM 1198 C CA . THR A 1 160 ? 5.507 14.063 15.726 1.00 95.31 160 THR A CA 1
ATOM 1199 C C . THR A 1 160 ? 5.819 13.090 14.601 1.00 95.31 160 THR A C 1
ATOM 1201 O O . THR A 1 160 ? 4.964 12.287 14.254 1.00 95.31 160 THR A O 1
ATOM 1204 N N . ALA A 1 161 ? 7.021 13.152 14.036 1.00 95.31 161 ALA A N 1
ATOM 1205 C CA . ALA A 1 161 ? 7.473 12.267 12.966 1.00 95.31 161 ALA A CA 1
ATOM 1206 C C . ALA A 1 161 ? 8.725 11.511 13.420 1.00 95.31 161 ALA A C 1
ATOM 1208 O O . ALA A 1 161 ? 9.608 12.094 14.055 1.00 95.31 161 ALA A O 1
ATOM 1209 N N . ARG A 1 162 ? 8.796 10.212 13.130 1.00 96.31 162 ARG A N 1
ATOM 1210 C CA . ARG A 1 162 ? 9.893 9.332 13.544 1.00 96.31 162 ARG A CA 1
ATOM 1211 C C . ARG A 1 162 ? 10.263 8.377 12.416 1.00 96.31 162 ARG A C 1
ATOM 1213 O O . ARG A 1 162 ? 9.407 7.961 11.645 1.00 96.31 162 ARG A O 1
ATOM 1220 N N . ALA A 1 163 ? 11.540 8.020 12.365 1.00 96.94 163 ALA A N 1
ATOM 1221 C CA . ALA A 1 163 ? 12.036 6.882 11.609 1.00 96.94 163 ALA A CA 1
ATOM 1222 C C . ALA A 1 163 ? 12.994 6.088 12.499 1.00 96.94 163 ALA A C 1
ATOM 1224 O O . ALA A 1 163 ? 13.790 6.677 13.239 1.00 96.94 163 ALA A O 1
ATOM 1225 N N . THR A 1 164 ? 12.907 4.765 12.451 1.00 96.06 164 THR A N 1
ATOM 1226 C CA . THR A 1 164 ? 13.767 3.855 13.212 1.00 96.06 164 THR A CA 1
ATOM 1227 C C . THR A 1 164 ? 14.405 2.841 12.279 1.00 96.06 164 THR A C 1
ATOM 1229 O O . THR A 1 164 ? 13.830 2.483 11.258 1.00 96.06 164 THR A O 1
ATOM 1232 N N . ALA A 1 165 ? 15.608 2.378 12.625 1.00 94.56 165 ALA A N 1
ATOM 1233 C CA . ALA A 1 165 ? 16.336 1.376 11.843 1.00 94.56 165 ALA A CA 1
ATOM 1234 C C . ALA A 1 165 ? 16.087 -0.069 12.316 1.00 94.56 165 ALA A C 1
ATOM 1236 O O . ALA A 1 165 ? 16.332 -1.007 11.563 1.00 94.56 165 ALA A O 1
ATOM 1237 N N . ALA A 1 166 ? 15.628 -0.260 13.559 1.00 91.19 166 ALA A N 1
ATOM 1238 C CA . ALA A 1 166 ? 15.349 -1.573 14.141 1.00 91.19 166 ALA A CA 1
ATOM 1239 C C . ALA A 1 166 ? 14.193 -1.487 15.169 1.00 91.19 166 ALA A C 1
ATOM 1241 O O . ALA A 1 166 ? 14.421 -0.998 16.277 1.00 91.19 166 ALA A O 1
ATOM 1242 N N . PRO A 1 167 ? 12.969 -1.940 14.826 1.00 92.25 167 PRO A N 1
ATOM 1243 C CA . PRO A 1 167 ? 12.553 -2.350 13.482 1.00 92.25 167 PRO A CA 1
ATOM 1244 C C . PRO A 1 167 ? 12.676 -1.187 12.489 1.00 92.25 167 PRO A C 1
ATOM 1246 O O . PRO A 1 167 ? 12.664 -0.016 12.881 1.00 92.25 167 PRO A O 1
ATOM 1249 N N . LEU A 1 168 ? 12.838 -1.512 11.207 1.00 96.88 168 LEU A N 1
ATOM 1250 C CA . LEU A 1 168 ? 12.899 -0.501 10.161 1.00 96.88 168 LEU A CA 1
ATOM 1251 C C . LEU A 1 168 ? 11.486 0.057 9.935 1.00 96.88 168 LEU A C 1
ATOM 1253 O O . LEU A 1 168 ? 10.638 -0.636 9.379 1.00 96.88 168 LEU A O 1
ATOM 1257 N N . SER A 1 169 ? 11.209 1.276 10.396 1.00 97.00 169 SER A N 1
ATOM 1258 C CA . SER A 1 169 ? 9.872 1.870 10.301 1.00 97.00 169 SER A CA 1
ATOM 1259 C C . SER A 1 169 ? 9.891 3.387 10.172 1.00 97.00 169 SER A C 1
ATOM 1261 O O . SER A 1 169 ? 10.870 4.057 10.505 1.00 97.00 169 SER A O 1
ATOM 1263 N N . SER A 1 170 ? 8.780 3.921 9.673 1.00 97.50 170 SER A N 1
ATOM 1264 C CA . SER A 1 170 ? 8.492 5.348 9.576 1.00 97.50 170 SER A CA 1
ATOM 1265 C C . SER A 1 170 ? 7.092 5.585 10.136 1.00 97.50 170 SER A C 1
ATOM 1267 O O . SER A 1 170 ? 6.152 4.873 9.769 1.00 97.50 170 SER A O 1
ATOM 1269 N N . SER A 1 171 ? 6.932 6.560 11.031 1.00 96.62 171 SER A N 1
ATOM 1270 C CA . SER A 1 171 ? 5.652 6.830 11.692 1.00 96.62 171 SER A CA 1
ATOM 1271 C C . SER A 1 171 ? 5.425 8.301 11.994 1.00 96.62 171 SER A C 1
ATOM 1273 O O . SER A 1 171 ? 6.359 9.063 12.259 1.00 96.62 171 SER A O 1
ATOM 1275 N N . ALA A 1 172 ? 4.160 8.706 11.964 1.00 95.50 172 ALA A N 1
ATOM 1276 C CA . ALA A 1 172 ? 3.731 10.046 12.316 1.00 95.50 172 ALA A CA 1
ATOM 1277 C C . ALA A 1 172 ? 2.507 10.018 13.237 1.00 95.50 172 ALA A C 1
ATOM 1279 O O . ALA A 1 172 ? 1.633 9.163 13.093 1.00 95.50 172 ALA A O 1
ATOM 1280 N N . GLU A 1 173 ? 2.423 10.989 14.146 1.00 95.00 173 GLU A N 1
ATOM 1281 C CA . GLU A 1 173 ? 1.313 11.138 15.087 1.00 95.00 173 GLU A CA 1
ATOM 1282 C C . GLU A 1 173 ? 0.918 12.608 15.281 1.00 95.00 173 GLU A C 1
ATOM 1284 O O . GLU A 1 173 ? 1.773 13.492 15.391 1.00 95.00 173 GLU A O 1
ATOM 1289 N N . VAL A 1 174 ? -0.387 12.880 15.353 1.00 93.50 174 VAL A N 1
ATOM 1290 C CA . VAL A 1 174 ? -0.937 14.198 15.691 1.00 93.50 174 VAL A CA 1
ATOM 1291 C C . VAL A 1 174 ? -2.359 14.067 16.232 1.00 93.50 174 VAL A C 1
ATOM 1293 O O . VAL A 1 174 ? -3.199 13.397 15.642 1.00 93.50 174 VAL A O 1
ATOM 1296 N N . GLY A 1 175 ? -2.656 14.714 17.362 1.00 90.12 175 GLY A N 1
ATOM 1297 C CA . GLY A 1 175 ? -4.023 14.768 17.899 1.00 90.12 175 GLY A CA 1
ATOM 1298 C C . GLY A 1 175 ? -4.667 13.396 18.149 1.00 90.12 175 GLY A C 1
ATOM 1299 O O . GLY A 1 175 ? -5.869 13.253 17.946 1.00 90.12 175 GLY A O 1
ATOM 1300 N N . GLY A 1 176 ? -3.876 12.388 18.535 1.00 88.62 176 GLY A N 1
ATOM 1301 C CA . GLY A 1 176 ? -4.338 11.012 18.754 1.00 88.62 176 GLY A CA 1
ATOM 1302 C C . GLY A 1 176 ? -4.524 10.177 17.481 1.00 88.62 176 GLY A C 1
ATOM 1303 O O . GLY A 1 176 ? -4.880 9.004 17.576 1.00 88.62 176 GLY A O 1
ATOM 1304 N N . GLN A 1 177 ? -4.279 10.747 16.298 1.00 90.38 177 GLN A N 1
ATOM 1305 C CA . GLN A 1 177 ? -4.172 9.997 15.049 1.00 90.38 177 GLN A CA 1
ATOM 1306 C C . GLN A 1 177 ? -2.729 9.570 14.811 1.00 90.38 177 GLN A C 1
ATOM 1308 O O . GLN A 1 177 ? -1.807 10.359 15.005 1.00 90.38 177 GLN A O 1
ATOM 1313 N N . HIS A 1 178 ? -2.560 8.350 14.323 1.00 93.00 178 HIS A N 1
ATOM 1314 C CA . HIS A 1 178 ? -1.282 7.727 14.033 1.00 93.00 178 HIS A CA 1
ATOM 1315 C C . HIS A 1 178 ? -1.307 7.091 12.641 1.00 93.00 178 HIS A C 1
ATOM 1317 O O . HIS A 1 178 ? -2.313 6.507 12.225 1.00 93.00 178 HIS A O 1
ATOM 1323 N N . VAL A 1 179 ? -0.186 7.190 11.929 1.00 94.75 179 VAL A N 1
ATOM 1324 C CA . VAL A 1 179 ? 0.097 6.394 10.735 1.00 94.75 179 VAL A CA 1
ATOM 1325 C C . VAL A 1 179 ? 1.507 5.841 10.834 1.00 94.75 179 VAL A C 1
ATOM 1327 O O . VAL A 1 179 ? 2.437 6.575 11.160 1.00 94.75 179 VAL A O 1
ATOM 1330 N N . GLU A 1 180 ? 1.674 4.575 10.475 1.00 95.75 180 GLU A N 1
ATOM 1331 C CA . GLU A 1 180 ? 2.974 3.916 10.456 1.00 95.75 180 GLU A CA 1
ATOM 1332 C C . GLU A 1 180 ? 3.099 2.950 9.283 1.00 95.75 180 GLU A C 1
ATOM 1334 O O . GLU A 1 180 ? 2.119 2.343 8.842 1.00 95.75 180 GLU A O 1
ATOM 1339 N N . ILE A 1 181 ? 4.333 2.817 8.804 1.00 97.25 181 ILE A N 1
ATOM 1340 C CA . ILE A 1 181 ? 4.785 1.750 7.923 1.00 97.25 181 ILE A CA 1
ATOM 1341 C C . ILE A 1 181 ? 6.005 1.071 8.544 1.00 97.25 181 ILE A C 1
ATOM 1343 O O . ILE A 1 181 ? 6.988 1.730 8.882 1.00 97.25 181 ILE A O 1
ATOM 1347 N N . VAL A 1 182 ? 5.942 -0.249 8.691 1.00 96.81 182 VAL A N 1
ATOM 1348 C CA . VAL A 1 182 ? 7.019 -1.080 9.240 1.00 96.81 182 VAL A CA 1
ATOM 1349 C C . VAL A 1 182 ? 7.472 -2.059 8.170 1.00 96.81 182 VAL A C 1
ATOM 1351 O O . VAL A 1 182 ? 6.656 -2.786 7.602 1.00 96.81 182 VAL A O 1
ATOM 1354 N N . ALA A 1 183 ? 8.768 -2.087 7.885 1.00 97.31 183 ALA A N 1
ATOM 1355 C CA . ALA A 1 183 ? 9.354 -3.079 7.004 1.00 97.31 183 ALA A CA 1
ATOM 1356 C C . ALA A 1 183 ? 9.415 -4.432 7.715 1.00 97.31 183 ALA A C 1
ATOM 1358 O O . ALA A 1 183 ? 9.861 -4.530 8.858 1.00 97.31 183 ALA A O 1
ATOM 1359 N N . ILE A 1 184 ? 9.011 -5.475 7.001 1.00 95.81 184 ILE A N 1
ATOM 1360 C CA . ILE A 1 184 ? 9.196 -6.869 7.400 1.00 95.81 184 ILE A CA 1
ATOM 1361 C C . ILE A 1 184 ? 10.390 -7.452 6.643 1.00 95.81 184 ILE A C 1
ATOM 1363 O O . ILE A 1 184 ? 11.272 -8.045 7.255 1.00 95.81 184 ILE A O 1
ATOM 1367 N N . ASP A 1 185 ? 10.430 -7.254 5.323 1.00 96.50 185 ASP A N 1
ATOM 1368 C CA . ASP A 1 185 ? 11.508 -7.735 4.454 1.00 96.50 185 ASP A CA 1
ATOM 1369 C C . ASP A 1 185 ? 11.637 -6.878 3.182 1.00 96.50 185 ASP A C 1
ATOM 1371 O O . ASP A 1 185 ? 10.686 -6.209 2.778 1.00 96.50 185 ASP A O 1
ATOM 1375 N N . GLY A 1 186 ? 12.810 -6.898 2.545 1.00 97.06 186 GLY A N 1
ATOM 1376 C CA . GLY A 1 186 ? 13.069 -6.292 1.230 1.00 97.06 186 GLY A CA 1
ATOM 1377 C C . GLY A 1 186 ? 13.303 -4.775 1.197 1.00 97.06 186 GLY A C 1
ATOM 1378 O O . GLY A 1 186 ? 13.779 -4.256 0.190 1.00 97.06 186 GLY A O 1
ATOM 1379 N N . TYR A 1 187 ? 13.046 -4.046 2.284 1.00 98.38 187 TYR A N 1
ATOM 1380 C CA . TYR A 1 187 ? 13.326 -2.603 2.368 1.00 98.38 187 TYR A CA 1
ATOM 1381 C C . TYR A 1 187 ? 14.736 -2.321 2.889 1.00 98.38 187 TYR A C 1
ATOM 1383 O O . TYR A 1 187 ? 15.280 -3.074 3.695 1.00 98.38 187 TYR A O 1
ATOM 1391 N N . SER A 1 188 ? 15.328 -1.214 2.437 1.00 97.94 188 SER A N 1
ATOM 1392 C CA . SER A 1 188 ? 16.688 -0.808 2.814 1.00 97.94 188 SER A CA 1
ATOM 1393 C C . SER A 1 188 ? 16.727 0.344 3.811 1.00 97.94 188 SER A C 1
ATOM 1395 O O . SER A 1 188 ? 17.682 0.440 4.578 1.00 97.94 188 SER A O 1
ATOM 1397 N N . ALA A 1 189 ? 15.730 1.233 3.791 1.00 97.50 189 ALA A N 1
ATOM 1398 C CA . ALA A 1 189 ? 15.683 2.385 4.683 1.00 97.50 189 ALA A CA 1
ATOM 1399 C C . ALA A 1 189 ? 14.244 2.856 4.955 1.00 97.50 189 ALA A C 1
ATOM 1401 O O . ALA A 1 189 ? 13.290 2.460 4.282 1.00 97.50 189 ALA A O 1
ATOM 1402 N N . ALA A 1 190 ? 14.114 3.700 5.974 1.00 96.38 190 ALA A N 1
ATOM 1403 C CA . ALA A 1 190 ? 12.898 4.392 6.355 1.00 96.38 190 ALA A CA 1
ATOM 1404 C C . ALA A 1 190 ? 13.229 5.880 6.452 1.00 96.38 190 ALA A C 1
ATOM 1406 O O . ALA A 1 190 ? 14.215 6.252 7.094 1.00 96.38 190 ALA A O 1
ATOM 1407 N N . ASP A 1 191 ? 12.410 6.717 5.826 1.00 91.56 191 ASP A N 1
ATOM 1408 C CA . ASP A 1 191 ? 12.617 8.162 5.852 1.00 91.56 191 ASP A CA 1
ATOM 1409 C C . ASP A 1 191 ? 11.809 8.788 6.984 1.00 91.56 191 ASP A C 1
ATOM 1411 O O . ASP A 1 191 ? 10.709 8.332 7.318 1.00 91.56 191 ASP A O 1
ATOM 1415 N N . ILE A 1 192 ? 12.337 9.863 7.576 1.00 89.50 192 ILE A N 1
ATOM 1416 C CA . ILE A 1 192 ? 11.564 10.671 8.523 1.00 89.50 192 ILE A CA 1
ATOM 1417 C C . ILE A 1 192 ? 10.368 11.244 7.755 1.00 89.50 192 ILE A C 1
ATOM 1419 O O . ILE A 1 192 ? 10.591 11.923 6.747 1.00 89.50 192 ILE A O 1
ATOM 1423 N N . PRO A 1 193 ? 9.122 11.013 8.215 1.00 84.19 193 PRO A N 1
ATOM 1424 C CA . PRO A 1 193 ? 7.952 11.535 7.535 1.00 84.19 193 PRO A CA 1
ATOM 1425 C C . PRO A 1 193 ? 8.074 13.041 7.342 1.00 84.19 193 PRO A C 1
ATOM 1427 O O . PRO A 1 193 ? 8.150 13.812 8.299 1.00 84.19 193 PRO A O 1
ATOM 1430 N N . ALA A 1 194 ? 8.072 13.454 6.085 1.00 80.12 194 ALA A N 1
ATOM 1431 C CA . ALA A 1 194 ? 8.091 14.849 5.699 1.00 80.12 194 ALA A CA 1
ATOM 1432 C C . ALA A 1 194 ? 6.803 15.186 4.956 1.00 80.12 194 ALA A C 1
ATOM 1434 O O . ALA A 1 194 ? 6.069 14.306 4.489 1.00 80.12 194 ALA A O 1
ATOM 1435 N N . THR A 1 195 ? 6.523 16.482 4.834 1.00 73.38 195 THR A N 1
ATOM 1436 C CA . THR A 1 195 ? 5.564 16.951 3.838 1.00 73.38 195 THR A CA 1
ATOM 1437 C C . THR A 1 195 ? 6.071 16.490 2.482 1.00 73.38 195 THR A C 1
ATOM 1439 O O . THR A 1 195 ? 7.120 16.949 2.024 1.00 73.38 195 THR A O 1
ATOM 1442 N N . TRP A 1 196 ? 5.345 15.583 1.837 1.00 67.94 196 TRP A N 1
ATOM 1443 C CA . TRP A 1 196 ? 5.597 15.320 0.430 1.00 67.94 196 TRP A CA 1
ATOM 1444 C C . TRP A 1 196 ? 5.375 16.629 -0.337 1.00 67.94 196 TRP A C 1
ATOM 1446 O O . TRP A 1 196 ? 4.493 17.402 0.037 1.00 67.94 196 TRP A O 1
ATOM 1456 N N . HIS A 1 197 ? 6.192 16.892 -1.361 1.00 62.06 197 HIS A N 1
ATOM 1457 C CA . HIS A 1 197 ? 6.373 18.184 -2.050 1.00 62.06 197 HIS A CA 1
ATOM 1458 C C . HIS A 1 197 ? 5.127 18.761 -2.777 1.00 62.06 197 HIS A C 1
ATOM 1460 O O . HIS A 1 197 ? 5.259 19.444 -3.788 1.00 62.06 197 HIS A O 1
ATOM 1466 N N . GLY A 1 198 ? 3.906 18.445 -2.349 1.00 58.09 198 GLY A N 1
ATOM 1467 C CA . GLY A 1 198 ? 2.668 18.882 -2.978 1.00 58.09 198 GLY A CA 1
ATOM 1468 C C . GLY A 1 198 ? 2.256 20.291 -2.567 1.00 58.09 198 GLY A C 1
ATOM 1469 O O . GLY A 1 198 ? 2.558 20.761 -1.471 1.00 58.09 198 GLY A O 1
ATOM 1470 N N . ASP A 1 199 ? 1.511 20.950 -3.450 1.00 62.16 199 ASP A N 1
ATOM 1471 C CA . ASP A 1 199 ? 0.707 22.114 -3.093 1.00 62.16 199 ASP A CA 1
ATOM 1472 C C . ASP A 1 199 ? -0.400 21.676 -2.114 1.00 62.16 199 ASP A C 1
ATOM 1474 O O . ASP A 1 199 ? -1.040 20.637 -2.295 1.00 62.16 199 ASP A O 1
ATOM 1478 N N . GLY A 1 200 ? -0.643 22.480 -1.077 1.00 62.53 200 GLY A N 1
ATOM 1479 C CA . GLY A 1 200 ? -1.736 22.270 -0.131 1.00 62.53 200 GLY A CA 1
ATOM 1480 C C . GLY A 1 200 ? -3.130 22.268 -0.776 1.00 62.53 200 GLY A C 1
ATOM 1481 O O . GLY A 1 200 ? -4.094 21.877 -0.125 1.00 62.53 200 GLY A O 1
ATOM 1482 N N . SER A 1 201 ? -3.262 22.651 -2.048 1.00 65.50 201 SER A N 1
ATOM 1483 C CA . SER A 1 201 ? -4.498 22.498 -2.826 1.00 65.50 201 SER A CA 1
ATOM 1484 C C . SER A 1 201 ? -4.725 21.084 -3.399 1.00 65.50 201 SER A C 1
ATOM 1486 O O . SER A 1 201 ? -5.845 20.758 -3.793 1.00 65.50 201 SER A O 1
ATOM 1488 N N . LEU A 1 202 ? -3.696 20.224 -3.448 1.00 68.94 202 LEU A N 1
ATOM 1489 C CA . LEU A 1 202 ? -3.736 18.932 -4.158 1.00 68.94 202 LEU A CA 1
ATOM 1490 C C . LEU A 1 202 ? -4.364 17.784 -3.365 1.00 68.94 202 LEU A C 1
ATOM 1492 O O . LEU A 1 202 ? -4.617 16.711 -3.920 1.00 68.94 202 LEU A O 1
ATOM 1496 N N . ASN A 1 203 ? -4.621 17.990 -2.079 1.00 66.12 203 ASN A N 1
ATOM 1497 C CA . ASN A 1 203 ? -5.369 17.050 -1.262 1.00 66.12 203 ASN A CA 1
ATOM 1498 C C . ASN A 1 203 ? -6.824 17.476 -1.187 1.00 66.12 203 ASN A C 1
ATOM 1500 O O . ASN A 1 203 ? -7.137 18.602 -0.815 1.00 66.12 203 ASN A O 1
ATOM 1504 N N . SER A 1 204 ? -7.728 16.531 -1.423 1.00 61.38 204 SER A N 1
ATOM 1505 C CA . SER A 1 204 ? -9.163 16.801 -1.334 1.00 61.38 204 SER A CA 1
ATOM 1506 C C . SER A 1 204 ? -9.680 16.949 0.102 1.00 61.38 204 SER A C 1
ATOM 1508 O O . SER A 1 204 ? -10.847 17.282 0.277 1.00 61.38 204 SER A O 1
ATOM 1510 N N . VAL A 1 205 ? -8.851 16.664 1.118 1.00 67.94 205 VAL A N 1
ATOM 1511 C CA . VAL A 1 205 ? -9.277 16.609 2.532 1.00 67.94 205 VAL A CA 1
ATOM 1512 C C . VAL A 1 205 ? -8.369 17.408 3.479 1.00 67.94 205 VAL A C 1
ATOM 1514 O O . VAL A 1 205 ? -8.871 17.983 4.438 1.00 67.94 205 VAL A O 1
ATOM 1517 N N . SER A 1 206 ? -7.053 17.499 3.227 1.00 71.31 206 SER A N 1
ATOM 1518 C CA . SER A 1 206 ? -6.134 18.275 4.081 1.00 71.31 206 SER A CA 1
ATOM 1519 C C . SER A 1 206 ? -4.981 18.901 3.303 1.00 71.31 206 SER A C 1
ATOM 1521 O O . SER A 1 206 ? -4.138 18.189 2.763 1.00 71.31 206 SER A O 1
ATOM 1523 N N . GLY A 1 207 ? -4.866 20.229 3.328 1.00 73.06 207 GLY A N 1
ATOM 1524 C CA . GLY A 1 207 ? -3.759 20.932 2.671 1.00 73.06 207 GLY A CA 1
ATOM 1525 C C . GLY A 1 207 ? -2.403 20.818 3.371 1.00 73.06 207 GLY A C 1
ATOM 1526 O O . GLY A 1 207 ? -1.407 21.322 2.861 1.00 73.06 207 GLY A O 1
ATOM 1527 N N . ARG A 1 208 ? -2.343 20.162 4.535 1.00 84.12 208 ARG A N 1
ATOM 1528 C CA . ARG A 1 208 ? -1.100 19.860 5.257 1.00 84.12 208 ARG A CA 1
ATOM 1529 C C . ARG A 1 208 ? -1.093 18.405 5.689 1.00 84.12 208 ARG A C 1
ATOM 1531 O O . ARG A 1 208 ? -2.091 17.913 6.219 1.00 84.12 208 ARG A O 1
ATOM 1538 N N . TYR A 1 209 ? 0.019 17.729 5.444 1.00 89.25 209 TYR A N 1
ATOM 1539 C CA . TYR A 1 209 ? 0.206 16.335 5.816 1.00 89.25 209 TYR A CA 1
ATOM 1540 C C . TYR A 1 209 ? 1.688 15.983 5.893 1.00 89.25 209 TYR A C 1
ATOM 1542 O O . TYR A 1 209 ? 2.519 16.652 5.284 1.00 89.25 209 TYR A O 1
ATOM 1550 N N . VAL A 1 210 ? 2.004 14.918 6.619 1.00 92.25 210 VAL A N 1
ATOM 1551 C CA . VAL A 1 210 ? 3.293 14.220 6.533 1.00 92.25 210 VAL A CA 1
ATOM 1552 C C . VAL A 1 210 ? 3.048 12.801 6.044 1.00 92.25 210 VAL A C 1
ATOM 1554 O O . VAL A 1 210 ? 1.980 12.243 6.290 1.00 92.25 210 VAL A O 1
ATOM 1557 N N . LEU A 1 211 ? 4.003 12.224 5.322 1.00 94.06 211 LEU A N 1
ATOM 1558 C CA . LEU A 1 211 ? 3.864 10.883 4.762 1.00 94.06 211 LEU A CA 1
ATOM 1559 C C . LEU A 1 211 ? 4.985 9.980 5.284 1.00 94.06 211 LEU A C 1
ATOM 1561 O O . LEU A 1 211 ? 6.144 10.240 4.967 1.00 94.06 211 LEU A O 1
ATOM 1565 N N . PRO A 1 212 ? 4.662 8.941 6.072 1.00 96.25 212 PRO A N 1
ATOM 1566 C CA . PRO A 1 212 ? 5.614 7.895 6.410 1.00 96.25 212 PRO A CA 1
ATOM 1567 C C . PRO A 1 212 ? 5.994 7.056 5.190 1.00 96.25 212 PRO A C 1
ATOM 1569 O O . PRO A 1 212 ? 5.116 6.668 4.409 1.00 96.25 212 PRO A O 1
ATOM 1572 N N . LEU A 1 213 ? 7.292 6.784 5.038 1.00 96.88 213 LEU A N 1
ATOM 1573 C CA . LEU A 1 213 ? 7.872 6.154 3.852 1.00 96.88 213 LEU A CA 1
ATOM 1574 C C . LEU A 1 213 ? 8.879 5.057 4.209 1.00 96.88 213 LEU A C 1
ATOM 1576 O O . LEU A 1 213 ? 9.698 5.218 5.116 1.00 96.88 213 LEU A O 1
ATOM 1580 N N . LEU A 1 214 ? 8.869 3.993 3.411 1.00 98.12 214 LEU A N 1
ATOM 1581 C CA . LEU A 1 214 ? 9.980 3.054 3.279 1.00 98.12 214 LEU A CA 1
ATOM 1582 C C . LEU A 1 214 ? 10.606 3.178 1.894 1.00 98.12 214 LEU A C 1
ATOM 1584 O O . LEU A 1 214 ? 9.921 3.500 0.921 1.00 98.12 214 LEU A O 1
ATOM 1588 N N . THR A 1 215 ? 11.892 2.866 1.787 1.00 98.12 215 THR A N 1
ATOM 1589 C CA . THR A 1 215 ? 12.619 2.893 0.517 1.00 98.12 215 THR A CA 1
ATOM 1590 C C . THR A 1 215 ? 13.379 1.598 0.259 1.00 98.12 215 THR A C 1
ATOM 1592 O O . THR A 1 215 ? 13.790 0.876 1.172 1.00 98.12 215 THR A O 1
ATOM 1595 N N . ILE A 1 216 ? 13.557 1.315 -1.028 1.00 98.44 216 ILE A N 1
ATOM 1596 C CA . ILE A 1 216 ? 14.443 0.292 -1.572 1.00 98.44 216 ILE A CA 1
ATOM 1597 C C . ILE A 1 216 ? 15.459 1.041 -2.429 1.00 98.44 216 ILE A C 1
ATOM 1599 O O . ILE A 1 216 ? 15.123 1.526 -3.508 1.00 98.44 216 ILE A O 1
ATOM 1603 N N . GLU A 1 217 ? 16.700 1.153 -1.963 1.00 97.69 217 GLU A N 1
ATOM 1604 C CA . GLU A 1 217 ? 17.754 1.888 -2.672 1.00 97.69 217 GLU A CA 1
ATOM 1605 C C . GLU A 1 217 ? 18.021 1.269 -4.049 1.00 97.69 217 GLU A C 1
ATOM 1607 O O . GLU A 1 217 ? 18.190 1.976 -5.043 1.00 97.69 217 GLU A O 1
ATOM 1612 N N . ARG A 1 218 ? 18.015 -0.069 -4.117 1.00 97.94 218 ARG A N 1
ATOM 1613 C CA . ARG A 1 218 ? 18.225 -0.810 -5.358 1.00 97.94 218 ARG A CA 1
ATOM 1614 C C . ARG A 1 218 ? 17.365 -2.063 -5.439 1.00 97.94 218 ARG A C 1
ATOM 1616 O O . ARG A 1 218 ? 17.576 -3.044 -4.724 1.00 97.94 218 ARG A O 1
ATOM 1623 N N . VAL A 1 219 ? 16.447 -2.056 -6.393 1.00 98.50 219 VAL A N 1
ATOM 1624 C CA . VAL A 1 219 ? 15.595 -3.190 -6.740 1.00 98.50 219 VAL A CA 1
ATOM 1625 C C . VAL A 1 219 ? 16.412 -4.213 -7.545 1.00 98.50 219 VAL A C 1
ATOM 1627 O O . VAL A 1 219 ? 17.201 -3.871 -8.428 1.00 98.50 219 VAL A O 1
ATOM 1630 N N . ARG A 1 220 ? 16.250 -5.498 -7.213 1.00 98.38 220 ARG A N 1
ATOM 1631 C CA . ARG A 1 220 ? 16.863 -6.633 -7.934 1.00 98.38 220 ARG A CA 1
ATOM 1632 C C . ARG A 1 220 ? 16.006 -6.994 -9.161 1.00 98.38 220 ARG A C 1
ATOM 1634 O O . ARG A 1 220 ? 14.831 -6.644 -9.163 1.00 98.38 220 ARG A O 1
ATOM 1641 N N . PRO A 1 221 ? 16.518 -7.741 -10.165 1.00 98.06 221 PRO A N 1
ATOM 1642 C CA . PRO A 1 221 ? 15.715 -8.145 -11.328 1.00 98.06 221 PRO A CA 1
ATOM 1643 C C . PRO A 1 221 ? 14.377 -8.793 -10.953 1.00 98.06 221 PRO A C 1
ATOM 1645 O O . PRO A 1 221 ? 13.350 -8.478 -11.545 1.00 98.06 221 PRO A O 1
ATOM 1648 N N . VAL A 1 222 ? 14.394 -9.635 -9.914 1.00 97.88 222 VAL A N 1
ATOM 1649 C CA . VAL A 1 222 ? 13.207 -10.042 -9.160 1.00 97.88 222 VAL A CA 1
ATOM 1650 C C . VAL A 1 222 ? 13.444 -9.666 -7.705 1.00 97.88 222 VAL A C 1
ATOM 1652 O O . VAL A 1 222 ? 14.450 -10.067 -7.116 1.00 97.88 222 VAL A O 1
ATOM 1655 N N . HIS A 1 223 ? 12.541 -8.881 -7.136 1.00 98.38 223 HIS A N 1
ATOM 1656 C CA . HIS A 1 223 ? 12.650 -8.380 -5.774 1.00 98.38 223 HIS A CA 1
ATOM 1657 C C . HIS A 1 223 ? 11.335 -8.607 -5.037 1.00 98.38 223 HIS A C 1
ATOM 1659 O O . HIS A 1 223 ? 10.268 -8.381 -5.605 1.00 98.38 223 HIS A O 1
ATOM 1665 N N . GLN A 1 224 ? 11.409 -9.063 -3.792 1.00 98.00 224 GLN A N 1
ATOM 1666 C CA . GLN A 1 224 ? 10.251 -9.177 -2.914 1.00 98.00 224 GLN A CA 1
ATOM 1667 C C . GLN A 1 224 ? 10.415 -8.193 -1.764 1.00 98.00 224 GLN A C 1
ATOM 1669 O O . GLN A 1 224 ? 11.531 -8.005 -1.290 1.00 98.00 224 GLN A O 1
ATOM 1674 N N . ALA A 1 225 ? 9.326 -7.542 -1.372 1.00 98.19 225 ALA A N 1
ATOM 1675 C CA . ALA A 1 225 ? 9.312 -6.615 -0.251 1.00 98.19 225 ALA A CA 1
ATOM 1676 C C . ALA A 1 225 ? 7.979 -6.730 0.484 1.00 98.19 225 ALA A C 1
ATOM 1678 O O . ALA A 1 225 ? 6.931 -6.804 -0.158 1.00 98.19 225 ALA A O 1
ATOM 1679 N N . THR A 1 226 ? 8.020 -6.756 1.810 1.00 98.25 226 THR A N 1
ATOM 1680 C CA . THR A 1 226 ? 6.833 -6.923 2.651 1.00 98.25 226 THR A CA 1
ATOM 1681 C C . THR A 1 226 ? 6.827 -5.872 3.744 1.00 98.25 226 THR A C 1
ATOM 1683 O O . THR A 1 226 ? 7.814 -5.716 4.464 1.00 98.25 226 THR A O 1
ATOM 1686 N N . CYS A 1 227 ? 5.725 -5.145 3.873 1.00 97.75 227 CYS A N 1
ATOM 1687 C CA . CYS A 1 227 ? 5.536 -4.145 4.907 1.00 97.75 227 CYS A CA 1
ATOM 1688 C C . CYS A 1 227 ? 4.188 -4.320 5.603 1.00 97.75 227 CYS A C 1
ATOM 1690 O O . CYS A 1 227 ? 3.261 -4.968 5.112 1.00 97.75 227 CYS A O 1
ATOM 1692 N N . LEU A 1 228 ? 4.093 -3.722 6.777 1.00 96.69 228 LEU A N 1
ATOM 1693 C CA . LEU A 1 228 ? 2.894 -3.654 7.582 1.00 96.69 228 LEU A CA 1
ATOM 1694 C C . LEU A 1 228 ? 2.527 -2.189 7.774 1.00 96.69 228 LEU A C 1
ATOM 1696 O O . LEU A 1 228 ? 3.392 -1.365 8.067 1.00 96.69 228 LEU A O 1
ATOM 1700 N N . ILE A 1 229 ? 1.249 -1.867 7.609 1.00 96.19 229 ILE A N 1
ATOM 1701 C CA . ILE A 1 229 ? 0.761 -0.496 7.705 1.00 96.19 229 ILE A CA 1
ATOM 1702 C C . ILE A 1 229 ? -0.337 -0.409 8.746 1.00 96.19 229 ILE A C 1
ATOM 1704 O O . ILE A 1 229 ? -1.241 -1.244 8.776 1.00 96.19 229 ILE A O 1
ATOM 1708 N N . SER A 1 230 ? -0.262 0.649 9.545 1.00 93.69 230 SER A N 1
ATOM 1709 C CA . SER A 1 230 ? -1.215 0.977 10.599 1.00 93.69 230 SER A CA 1
ATOM 1710 C C . SER A 1 230 ? -1.762 2.385 10.382 1.00 93.69 230 SER A C 1
ATOM 1712 O O . SER A 1 230 ? -1.006 3.300 10.050 1.00 93.69 230 SER A O 1
ATOM 1714 N N . ILE A 1 231 ? -3.063 2.575 10.604 1.00 91.94 231 ILE A N 1
ATOM 1715 C CA . ILE A 1 231 ? -3.714 3.890 10.627 1.00 91.94 231 ILE A CA 1
ATOM 1716 C C . ILE A 1 231 ? -4.774 3.951 11.729 1.00 91.94 231 ILE A C 1
ATOM 1718 O O . ILE A 1 231 ? -5.459 2.966 11.994 1.00 91.94 231 ILE A O 1
ATOM 1722 N N . GLY A 1 232 ? -4.949 5.126 12.332 1.00 86.44 232 GLY A N 1
ATOM 1723 C CA . GLY A 1 232 ? -6.016 5.406 13.292 1.00 86.44 232 GLY A CA 1
ATOM 1724 C C . GLY A 1 232 ? -5.456 5.694 14.678 1.00 86.44 232 GLY A C 1
ATOM 1725 O O . GLY A 1 232 ? -4.384 6.277 14.797 1.00 86.44 232 GLY A O 1
ATOM 1726 N N . ALA A 1 233 ? -6.185 5.319 15.726 1.00 76.75 233 ALA A N 1
ATOM 1727 C CA . ALA A 1 233 ? -5.673 5.406 17.092 1.00 76.75 233 ALA A CA 1
ATOM 1728 C C . ALA A 1 233 ? -4.667 4.273 17.355 1.00 76.75 233 ALA A C 1
ATOM 1730 O O . ALA A 1 233 ? -4.860 3.153 16.873 1.00 76.75 233 ALA A O 1
ATOM 1731 N N . ALA A 1 234 ? -3.617 4.541 18.138 1.00 62.69 234 ALA A N 1
ATOM 1732 C CA . ALA A 1 234 ? -2.736 3.489 18.642 1.00 62.69 234 ALA A CA 1
ATOM 1733 C C . ALA A 1 234 ? -3.580 2.453 19.411 1.00 62.69 234 ALA A C 1
ATOM 1735 O O . ALA A 1 234 ? -4.346 2.818 20.303 1.00 62.69 234 ALA A O 1
ATOM 1736 N N . ARG A 1 235 ? -3.492 1.175 19.028 1.00 60.59 235 ARG A N 1
ATOM 1737 C CA . ARG A 1 235 ? -4.25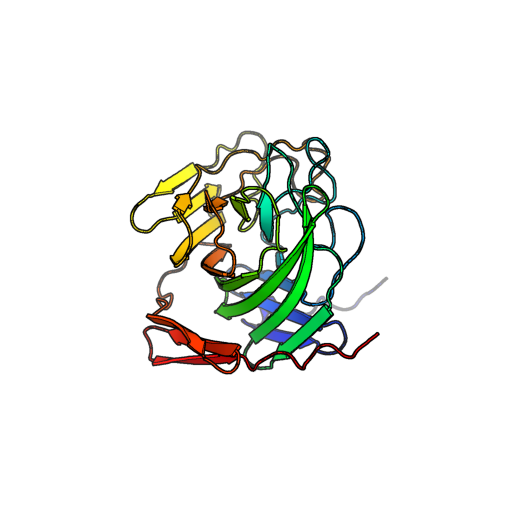1 0.083 19.654 1.00 60.59 235 ARG A CA 1
ATOM 1738 C C . ARG A 1 235 ? -3.314 -0.876 20.379 1.00 60.59 235 ARG A C 1
ATOM 1740 O O . ARG A 1 235 ? -2.342 -1.339 19.789 1.00 60.59 235 ARG A O 1
ATOM 1747 N N . ASP A 1 236 ? -3.689 -1.232 21.604 1.00 53.25 236 ASP A N 1
ATOM 1748 C CA . ASP A 1 236 ? -3.143 -2.380 22.330 1.00 53.25 236 ASP A CA 1
ATOM 1749 C C . ASP A 1 236 ? -3.700 -3.701 21.766 1.00 53.25 236 ASP A C 1
ATOM 1751 O O . ASP A 1 236 ? -4.835 -3.756 21.284 1.00 53.25 236 ASP A O 1
ATOM 1755 N N . GLY A 1 237 ? -2.917 -4.783 21.855 1.00 57.41 237 GLY A N 1
ATOM 1756 C CA . GLY A 1 237 ? -3.378 -6.150 21.559 1.00 57.41 237 GLY A CA 1
ATOM 1757 C C . GLY A 1 237 ? -3.340 -6.568 20.086 1.00 57.41 237 GLY A C 1
ATOM 1758 O O . GLY A 1 237 ? -4.081 -7.463 19.686 1.00 57.41 237 GLY A O 1
ATOM 1759 N N . GLN A 1 238 ? -2.505 -5.929 19.268 1.00 65.62 238 GLN A N 1
ATOM 1760 C CA . GLN A 1 238 ? -2.340 -6.315 17.868 1.00 65.62 238 GLN A CA 1
ATOM 1761 C C . GLN A 1 238 ? -1.494 -7.581 17.718 1.00 65.62 238 GLN A C 1
ATOM 1763 O O . GLN A 1 238 ? -0.577 -7.829 18.499 1.00 65.62 238 GLN A O 1
ATOM 1768 N N . ARG A 1 239 ? -1.798 -8.372 16.684 1.00 75.19 239 ARG A N 1
ATOM 1769 C CA . ARG A 1 239 ? -1.022 -9.565 16.350 1.00 75.19 239 ARG A CA 1
ATOM 1770 C C . ARG A 1 239 ? 0.256 -9.169 15.631 1.00 75.19 239 ARG A C 1
ATOM 1772 O O . ARG A 1 239 ? 0.262 -8.278 14.775 1.00 75.19 239 ARG A O 1
ATOM 1779 N N . ASP A 1 240 ? 1.330 -9.867 15.952 1.00 84.06 240 ASP A N 1
ATOM 1780 C CA . ASP A 1 240 ? 2.586 -9.726 15.236 1.00 84.06 240 ASP A CA 1
ATOM 1781 C C . ASP A 1 240 ? 2.560 -10.623 14.007 1.00 84.06 240 ASP A C 1
ATOM 1783 O O . ASP A 1 240 ? 2.002 -11.724 14.015 1.00 84.06 240 ASP A O 1
ATOM 1787 N N . LEU A 1 241 ? 3.159 -10.151 12.921 1.00 85.56 241 LEU A N 1
ATOM 1788 C CA . LEU A 1 241 ? 3.390 -11.007 11.773 1.00 85.56 241 LEU A CA 1
ATOM 1789 C C . LEU A 1 241 ? 4.477 -12.017 12.140 1.00 85.56 241 LEU A C 1
ATOM 1791 O O . LEU A 1 241 ? 5.568 -11.629 12.547 1.00 85.56 241 LEU A O 1
ATOM 1795 N N . SER A 1 242 ? 4.188 -13.304 11.973 1.00 84.50 242 SER A N 1
ATOM 1796 C CA . SER A 1 242 ? 5.200 -14.351 12.130 1.00 84.50 242 SER A CA 1
ATOM 1797 C C . SER A 1 242 ? 5.912 -14.633 10.816 1.00 84.50 242 SER A C 1
ATOM 1799 O O . SER A 1 242 ? 7.136 -14.709 10.789 1.00 84.50 242 SER A O 1
AT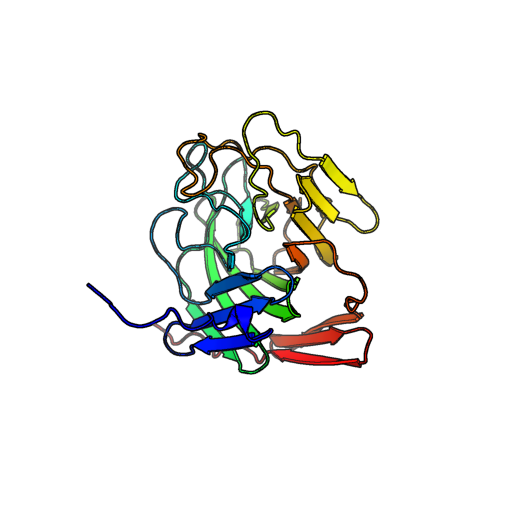OM 1801 N N . VAL A 1 243 ? 5.150 -14.806 9.730 1.00 89.00 24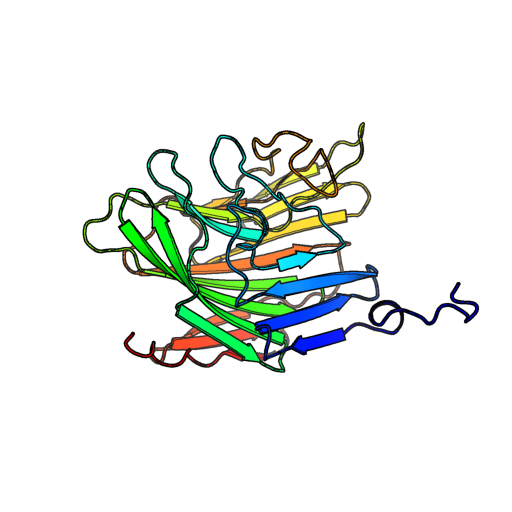3 VAL A N 1
ATOM 1802 C CA . VAL A 1 243 ? 5.675 -15.239 8.428 1.00 89.00 243 VAL A CA 1
ATOM 1803 C C . VAL A 1 243 ? 4.848 -14.634 7.293 1.00 89.00 243 VAL A C 1
ATOM 1805 O O . VAL A 1 243 ? 3.622 -14.565 7.385 1.00 89.00 243 VAL A O 1
ATOM 1808 N N . CYS A 1 244 ? 5.511 -14.231 6.209 1.00 93.25 244 CYS A N 1
ATOM 1809 C CA . CYS A 1 244 ? 4.882 -13.888 4.937 1.00 93.25 244 CYS A CA 1
ATOM 1810 C C . CYS A 1 244 ? 5.735 -14.445 3.795 1.00 93.25 244 CYS A C 1
ATOM 1812 O O . CYS A 1 244 ? 6.720 -13.820 3.404 1.00 93.25 244 CYS A O 1
ATOM 1814 N N . ASP A 1 245 ? 5.327 -15.585 3.244 1.00 93.88 245 ASP A N 1
ATOM 1815 C CA . ASP A 1 245 ? 6.116 -16.320 2.257 1.00 93.88 245 ASP A CA 1
ATOM 1816 C C . ASP A 1 245 ? 5.397 -16.405 0.919 1.00 93.88 245 ASP A C 1
ATOM 1818 O O . ASP A 1 245 ? 4.189 -16.644 0.851 1.00 93.88 245 ASP A O 1
ATOM 1822 N N . TRP A 1 246 ? 6.171 -16.269 -0.153 1.00 94.31 246 TRP A N 1
ATOM 1823 C CA . TRP A 1 246 ? 5.730 -16.645 -1.485 1.00 94.31 246 TRP A CA 1
ATOM 1824 C C . TRP A 1 246 ? 6.185 -18.068 -1.789 1.00 94.31 246 TRP A C 1
ATOM 1826 O O . TRP A 1 246 ? 7.381 -18.345 -1.716 1.00 94.31 246 TRP A O 1
ATOM 1836 N N . ASP A 1 247 ? 5.271 -18.942 -2.198 1.00 92.94 247 ASP A N 1
ATOM 1837 C CA . ASP A 1 247 ? 5.644 -20.289 -2.628 1.00 92.94 247 ASP A CA 1
ATOM 1838 C C . ASP A 1 247 ? 6.111 -20.334 -4.100 1.00 92.94 247 ASP A C 1
ATOM 1840 O O . ASP A 1 247 ? 6.009 -19.357 -4.861 1.00 92.94 247 ASP A O 1
ATOM 1844 N N . ASP A 1 248 ? 6.615 -21.502 -4.506 1.00 89.12 248 ASP A N 1
ATOM 1845 C CA . ASP A 1 248 ? 7.102 -21.776 -5.864 1.00 89.12 248 ASP A CA 1
ATOM 1846 C C . ASP A 1 248 ? 5.989 -21.717 -6.926 1.00 89.12 248 ASP A C 1
ATOM 1848 O O . ASP A 1 248 ? 6.251 -21.493 -8.110 1.00 89.12 248 ASP A O 1
ATOM 1852 N N . HIS A 1 249 ? 4.732 -21.882 -6.513 1.00 89.12 249 HIS A N 1
ATOM 1853 C CA . HIS A 1 249 ? 3.547 -21.771 -7.364 1.00 89.12 249 HIS A CA 1
ATOM 1854 C C . HIS A 1 249 ? 2.993 -20.338 -7.416 1.00 89.12 249 HIS A C 1
ATOM 1856 O O . HIS A 1 249 ? 2.054 -20.049 -8.161 1.00 89.12 249 HIS A O 1
ATOM 1862 N N . GLY A 1 250 ? 3.604 -19.418 -6.669 1.00 91.44 250 GLY A N 1
ATOM 1863 C CA . GLY A 1 250 ? 3.222 -18.026 -6.567 1.00 91.44 250 GLY A CA 1
ATOM 1864 C C . GLY A 1 250 ? 2.074 -17.746 -5.603 1.00 91.44 250 GLY A C 1
ATOM 1865 O O . GLY A 1 250 ? 1.613 -16.608 -5.611 1.00 91.44 250 GLY A O 1
ATOM 1866 N N . ALA A 1 251 ? 1.593 -18.689 -4.795 1.00 96.06 251 ALA A N 1
ATOM 1867 C CA . ALA A 1 251 ? 0.708 -18.365 -3.678 1.00 96.06 251 ALA A CA 1
ATOM 1868 C C . ALA A 1 251 ? 1.470 -17.563 -2.608 1.00 96.06 251 ALA A C 1
ATOM 1870 O O . ALA A 1 251 ? 2.698 -17.623 -2.530 1.00 96.06 251 ALA A O 1
ATOM 1871 N N . VAL A 1 252 ? 0.742 -16.788 -1.804 1.00 97.25 252 VAL A N 1
ATOM 1872 C CA . VAL A 1 252 ? 1.302 -16.072 -0.650 1.00 97.25 252 VAL A CA 1
ATOM 1873 C C . VAL A 1 252 ? 0.632 -16.572 0.612 1.00 97.25 252 VAL A C 1
ATOM 1875 O O . VAL A 1 252 ? -0.593 -16.536 0.709 1.00 97.25 252 VAL A O 1
ATOM 1878 N N . ARG A 1 253 ? 1.423 -17.015 1.585 1.00 96.94 253 ARG A N 1
ATOM 1879 C CA . ARG A 1 253 ? 0.933 -17.404 2.906 1.00 96.94 253 ARG A CA 1
ATOM 1880 C C . ARG A 1 253 ? 1.352 -16.366 3.931 1.00 96.94 253 ARG A C 1
ATOM 1882 O O . ARG A 1 253 ? 2.539 -16.111 4.103 1.00 96.94 253 ARG A O 1
ATOM 1889 N N . VAL A 1 254 ? 0.369 -15.810 4.627 1.00 95.88 254 VAL A N 1
ATOM 1890 C CA . VAL A 1 254 ? 0.563 -14.896 5.754 1.00 95.88 254 VAL A CA 1
ATOM 1891 C C . VAL A 1 254 ? 0.176 -15.629 7.028 1.00 95.88 254 VAL A C 1
ATOM 1893 O O . VAL A 1 254 ? -0.939 -16.136 7.114 1.00 95.88 254 VAL A O 1
ATOM 1896 N N . THR A 1 255 ? 1.071 -15.671 8.012 1.00 94.56 255 THR A N 1
ATOM 1897 C CA . THR A 1 255 ? 0.834 -16.290 9.322 1.00 94.56 255 THR A CA 1
ATOM 1898 C C . THR A 1 255 ? 1.092 -15.273 10.428 1.00 94.56 255 THR A C 1
ATOM 1900 O O . THR A 1 255 ? 2.150 -14.640 10.473 1.00 94.56 255 THR A O 1
ATOM 1903 N N . TRP A 1 256 ? 0.133 -15.137 11.335 1.00 92.81 256 TRP A N 1
ATOM 1904 C CA . TRP A 1 256 ? 0.169 -14.247 12.493 1.00 92.81 256 TRP A CA 1
ATOM 1905 C C . TRP A 1 256 ? 0.664 -14.986 13.747 1.00 92.81 256 TRP A C 1
ATOM 1907 O O . TRP A 1 256 ? 0.654 -16.216 13.803 1.00 92.81 256 TRP A O 1
ATOM 1917 N N . SER A 1 257 ? 1.089 -14.242 14.770 1.00 90.88 257 SER A N 1
ATOM 1918 C CA . SER A 1 257 ? 1.661 -14.791 16.011 1.00 90.88 257 SER A CA 1
ATOM 1919 C C . SER A 1 257 ? 0.685 -15.596 16.871 1.00 90.88 257 SER A C 1
ATOM 1921 O O . SER A 1 257 ? 1.118 -16.388 17.704 1.00 90.88 257 SER A O 1
ATOM 1923 N N . ASP A 1 258 ? -0.620 -15.452 16.645 1.00 89.81 258 ASP A N 1
ATOM 1924 C CA . ASP A 1 258 ? -1.663 -16.270 17.271 1.00 89.81 258 ASP A CA 1
ATOM 1925 C C . ASP A 1 258 ? -1.916 -17.603 16.536 1.00 89.81 258 ASP A C 1
ATOM 1927 O O . ASP A 1 258 ? -2.781 -18.378 16.942 1.00 89.81 258 ASP A O 1
ATOM 1931 N N . GLY A 1 259 ? -1.179 -17.872 15.452 1.00 91.56 259 GLY A N 1
ATOM 1932 C CA . GLY A 1 259 ? -1.345 -19.046 14.597 1.00 91.56 259 GLY A CA 1
ATOM 1933 C C . GLY A 1 259 ? -2.409 -18.895 13.506 1.00 91.56 259 GLY A C 1
ATOM 1934 O O . GLY A 1 259 ? -2.561 -19.800 12.683 1.00 91.56 259 GLY A O 1
ATOM 1935 N N . GLY A 1 260 ? -3.129 -17.769 13.452 1.00 92.12 260 GLY A N 1
ATOM 1936 C CA . GLY A 1 260 ? -4.023 -17.454 12.344 1.00 92.12 260 GLY A CA 1
ATOM 1937 C C . GLY A 1 260 ? -3.241 -17.337 11.037 1.00 92.12 260 GLY A C 1
ATOM 1938 O O . GLY A 1 260 ? -2.140 -16.787 11.013 1.00 92.12 260 GLY A O 1
ATOM 1939 N N . SER A 1 261 ? -3.798 -17.833 9.934 1.00 94.56 261 SER A N 1
ATOM 1940 C CA . SER A 1 261 ? -3.156 -17.720 8.624 1.00 94.56 261 SER A CA 1
ATOM 1941 C C . SER A 1 261 ? -4.149 -17.399 7.517 1.00 94.56 261 SER A C 1
ATOM 1943 O O . SER A 1 261 ? -5.327 -17.739 7.607 1.00 94.56 261 SER A O 1
ATOM 1945 N N . VAL A 1 262 ? -3.655 -16.717 6.487 1.00 96.25 262 VAL A N 1
ATOM 1946 C CA . VAL A 1 262 ? -4.382 -16.394 5.258 1.00 96.25 262 VAL A CA 1
ATOM 1947 C C . VAL A 1 262 ? -3.550 -16.890 4.084 1.00 96.25 262 VAL A C 1
ATOM 1949 O O . VAL A 1 262 ? -2.367 -16.561 3.969 1.00 96.25 262 VAL A O 1
ATOM 1952 N N . GLU A 1 263 ? -4.169 -17.680 3.210 1.00 96.94 263 GLU A N 1
ATOM 1953 C CA . GLU A 1 263 ? -3.556 -18.142 1.968 1.00 96.94 263 GLU A CA 1
ATOM 1954 C C . GLU A 1 263 ? -4.150 -17.380 0.782 1.00 96.94 263 GLU A C 1
ATOM 1956 O O . GLU A 1 263 ? -5.358 -17.389 0.544 1.00 96.94 263 GLU A O 1
ATOM 1961 N N . VAL A 1 264 ? -3.284 -16.699 0.037 1.00 97.75 264 VAL A N 1
ATOM 1962 C CA . VAL A 1 264 ? -3.641 -15.912 -1.137 1.00 97.75 264 VAL A CA 1
ATOM 1963 C C . VAL A 1 264 ? -3.216 -16.679 -2.393 1.00 97.75 264 VAL A C 1
ATOM 1965 O O . VAL A 1 264 ? -2.016 -16.765 -2.679 1.00 97.75 264 VAL A O 1
ATOM 1968 N N . PRO A 1 265 ? -4.162 -17.212 -3.185 1.00 97.12 265 PRO A N 1
ATOM 1969 C CA . PRO A 1 265 ? -3.852 -18.027 -4.352 1.00 97.12 265 PRO A CA 1
ATOM 1970 C C . PRO A 1 265 ? -3.145 -17.218 -5.454 1.00 97.12 265 PRO A C 1
ATOM 1972 O O . PRO A 1 265 ? -3.263 -15.984 -5.498 1.00 97.12 265 PRO A O 1
ATOM 1975 N N . PRO A 1 266 ? -2.415 -17.888 -6.369 1.00 96.38 266 PRO A N 1
ATOM 1976 C CA . PRO A 1 266 ? -1.831 -17.247 -7.543 1.00 96.38 266 PRO A CA 1
ATOM 1977 C C . PRO A 1 266 ? -2.901 -16.582 -8.413 1.00 96.38 266 PRO A C 1
ATOM 1979 O O . PRO A 1 266 ? -4.021 -17.079 -8.547 1.00 96.38 266 PRO A O 1
ATOM 1982 N N . LEU A 1 267 ? -2.548 -15.458 -9.045 1.00 93.75 267 LEU A N 1
ATOM 1983 C CA . LEU A 1 267 ? -3.395 -14.897 -10.093 1.00 93.75 267 LEU A CA 1
ATOM 1984 C C . LEU A 1 267 ? -3.433 -15.856 -11.290 1.00 93.75 267 LEU A C 1
ATOM 1986 O O . LEU A 1 267 ? -2.413 -16.471 -11.613 1.00 93.75 267 LEU A O 1
ATOM 1990 N N . PRO A 1 268 ? -4.569 -15.948 -12.002 1.00 85.00 268 PRO A N 1
ATOM 1991 C CA . PRO A 1 268 ? -4.609 -16.677 -13.257 1.00 85.00 268 PRO A CA 1
ATOM 1992 C C . PRO A 1 268 ? -3.566 -16.114 -14.232 1.00 85.00 268 PRO A C 1
ATOM 1994 O O . PRO A 1 268 ? -3.235 -14.919 -14.213 1.00 85.00 268 PRO A O 1
ATOM 1997 N N . ALA A 1 269 ? -3.050 -16.984 -15.105 1.00 76.88 269 ALA A N 1
ATOM 1998 C CA . ALA A 1 269 ? -2.201 -16.556 -16.208 1.00 76.88 269 ALA A CA 1
ATOM 1999 C C . ALA A 1 269 ? -2.895 -15.417 -16.969 1.00 76.88 269 ALA A C 1
ATOM 2001 O O . ALA A 1 269 ? -4.117 -15.437 -17.150 1.00 76.88 269 ALA A O 1
ATOM 2002 N N . ALA A 1 270 ? -2.122 -14.404 -17.372 1.00 66.88 270 ALA A N 1
ATOM 2003 C CA . ALA A 1 270 ? -2.671 -13.328 -18.183 1.00 66.88 270 ALA A CA 1
ATOM 2004 C C . ALA A 1 270 ? -3.283 -13.963 -19.436 1.00 66.88 270 ALA A C 1
ATOM 2006 O O . ALA A 1 270 ? -2.641 -14.794 -20.083 1.00 66.88 270 ALA A O 1
ATOM 2007 N N . LYS A 1 271 ? -4.535 -13.620 -19.754 1.00 54.03 271 LYS A N 1
ATOM 2008 C CA . LYS A 1 271 ? -5.087 -14.017 -21.048 1.00 54.03 271 LYS A CA 1
ATOM 2009 C C . LYS A 1 271 ? -4.247 -13.311 -22.118 1.00 54.03 271 LYS A C 1
ATOM 2011 O O . LYS A 1 271 ? -4.038 -12.107 -21.967 1.00 54.03 271 LYS A O 1
ATOM 2016 N N . PRO A 1 272 ? -3.742 -14.019 -23.144 1.00 46.78 272 PRO A N 1
ATOM 2017 C CA . PRO A 1 272 ? -3.120 -13.345 -24.273 1.00 46.78 272 PRO A CA 1
ATOM 2018 C C . PRO A 1 272 ? -4.144 -12.371 -24.864 1.00 46.78 272 PRO A C 1
ATOM 2020 O O . PRO A 1 272 ? -5.308 -12.742 -25.046 1.00 46.78 272 PRO A O 1
ATOM 2023 N N . VAL A 1 273 ? -3.714 -11.122 -25.043 1.00 47.81 273 VAL A N 1
ATOM 2024 C CA . VAL A 1 273 ? -4.493 -10.052 -25.681 1.00 47.81 273 VAL A CA 1
ATOM 2025 C C . VAL A 1 273 ? -4.603 -10.329 -27.172 1.00 47.81 273 VAL A C 1
ATOM 2027 O O . VAL A 1 273 ? -3.578 -10.749 -27.757 1.00 47.81 273 VAL A O 1
#